Protein AF-A0A378N9R8-F1 (afdb_monomer_lite)

Foldseek 3Di:
DDWDPDDPDPQKTKDKFKDKDWDFDDDDALVVQDDPPPQWPCGDPQKFQDDDALVNLRPNDRIPDDRFGWGAGKMKIKMKMWMAGNVPRDTFKMKIKMKMWGPAWTARHPDPLRTQPDIWMKIKMWMWGNPDPFKIKIKIWIDTVSVPGTAKIKIKIWGHPDPQWIKMKIWIKGALVSCVSGGSDPPPSGIWTKIKMWIWHDPDPPWIWIWIWMATPTVRDIDIDIDTD

Structure (mmCIF, N/CA/C/O backbone):
data_AF-A0A378N9R8-F1
#
_entry.id   AF-A0A378N9R8-F1
#
loop_
_atom_site.group_PDB
_atom_site.id
_atom_site.type_symbol
_atom_site.label_atom_id
_atom_site.label_alt_id
_atom_site.label_comp_id
_atom_site.label_asym_id
_atom_site.label_entity_id
_atom_site.label_seq_id
_atom_site.pdbx_PDB_ins_code
_atom_site.Cartn_x
_atom_site.Cartn_y
_atom_site.Cartn_z
_atom_site.occupancy
_atom_site.B_iso_or_equiv
_atom_site.auth_seq_id
_atom_site.auth_comp_id
_atom_site.auth_asym_id
_atom_site.auth_atom_id
_atom_site.pdbx_PDB_model_num
ATOM 1 N N . MET A 1 1 ? 13.880 11.506 10.755 1.00 49.84 1 MET A N 1
ATOM 2 C CA . MET A 1 1 ? 12.450 11.793 10.985 1.00 49.84 1 MET A CA 1
ATOM 3 C C . MET A 1 1 ? 12.319 13.298 11.077 1.00 49.84 1 MET A C 1
ATOM 5 O O . MET A 1 1 ? 13.137 13.889 11.770 1.00 49.84 1 MET A O 1
ATOM 9 N N . LEU A 1 2 ? 11.405 13.908 10.319 1.00 62.81 2 LEU A N 1
ATOM 10 C CA . LEU A 1 2 ? 11.073 15.320 10.505 1.00 62.81 2 LEU A CA 1
ATOM 11 C C . LEU A 1 2 ? 9.784 15.389 11.323 1.00 62.81 2 LEU A C 1
ATOM 13 O O . LEU A 1 2 ? 8.754 14.848 10.918 1.00 62.81 2 LEU A O 1
ATOM 17 N N . GLU A 1 3 ? 9.868 16.021 12.483 1.00 62.09 3 GLU A N 1
ATOM 18 C CA . GLU A 1 3 ? 8.716 16.412 13.289 1.00 62.09 3 GLU A CA 1
ATOM 19 C C . GLU A 1 3 ? 8.321 17.837 12.880 1.00 62.09 3 GLU A C 1
ATOM 21 O O . GLU A 1 3 ? 9.190 18.654 12.569 1.00 62.09 3 GLU A O 1
ATOM 26 N N . SER A 1 4 ? 7.022 18.122 12.767 1.00 63.00 4 SER A N 1
ATOM 27 C CA . SER A 1 4 ? 6.558 19.468 12.417 1.00 63.00 4 SER A CA 1
ATOM 28 C C . SER A 1 4 ? 6.267 20.265 13.684 1.00 63.00 4 SER A C 1
ATOM 30 O O . SER A 1 4 ? 5.396 19.879 14.455 1.00 63.00 4 SER A O 1
ATOM 32 N N . ASP A 1 5 ? 6.917 21.420 13.852 1.00 57.09 5 ASP A N 1
ATOM 33 C CA . ASP A 1 5 ? 6.670 22.346 14.974 1.00 57.09 5 ASP A CA 1
ATOM 34 C C . ASP A 1 5 ? 5.262 22.983 14.954 1.00 57.09 5 ASP A C 1
ATOM 36 O O . ASP A 1 5 ? 4.859 23.656 15.903 1.00 57.09 5 ASP A O 1
ATOM 40 N N . LYS A 1 6 ? 4.485 22.802 13.874 1.00 59.59 6 LYS A N 1
ATOM 41 C CA . LYS A 1 6 ? 3.101 23.285 13.769 1.00 59.59 6 LYS A CA 1
ATOM 42 C C . LYS A 1 6 ? 2.118 22.128 13.904 1.00 59.59 6 LYS A C 1
ATOM 44 O O . LYS A 1 6 ? 1.951 21.335 12.981 1.00 59.59 6 LYS A O 1
ATOM 49 N N . GLN A 1 7 ? 1.395 22.093 15.021 1.00 58.84 7 GLN A N 1
ATOM 50 C CA . GLN A 1 7 ? 0.279 21.169 15.212 1.00 58.84 7 GLN A CA 1
ATOM 51 C C . GLN A 1 7 ? -0.869 21.524 14.255 1.00 58.84 7 GLN A C 1
ATOM 53 O O . GLN A 1 7 ? -1.561 22.523 14.444 1.00 58.84 7 GLN A O 1
ATOM 58 N N . LEU A 1 8 ? -1.082 20.708 13.216 1.00 63.84 8 LEU A N 1
ATOM 59 C CA . LEU A 1 8 ? -2.248 20.835 12.328 1.00 63.84 8 LEU A CA 1
ATOM 60 C C . LEU A 1 8 ? -3.563 20.498 13.054 1.00 63.84 8 LEU A C 1
ATOM 62 O O . LEU A 1 8 ? -4.616 21.014 12.686 1.00 63.84 8 LEU A O 1
ATOM 66 N N . PHE A 1 9 ? -3.496 19.661 14.095 1.00 71.62 9 PHE A N 1
ATOM 67 C CA . PHE A 1 9 ? -4.623 19.270 14.938 1.00 71.62 9 PHE A CA 1
ATOM 68 C C . PHE A 1 9 ? -4.177 19.228 16.401 1.00 71.62 9 PHE A C 1
ATOM 70 O O . PHE A 1 9 ? -3.186 18.581 16.725 1.00 71.62 9 PHE A O 1
ATOM 77 N N . SER A 1 10 ? -4.913 19.903 17.285 1.00 78.75 10 SER A N 1
ATOM 78 C CA . SER A 1 10 ? -4.629 19.886 18.724 1.00 78.75 10 SER A CA 1
ATOM 79 C C . SER A 1 10 ? -4.822 18.477 19.301 1.00 78.75 10 SER A C 1
ATOM 81 O O . SER A 1 10 ? -5.797 17.799 18.963 1.00 78.75 10 SER A O 1
ATOM 83 N N . GLY A 1 11 ? -3.897 18.035 20.158 1.00 85.62 11 GLY A N 1
ATOM 84 C CA . GLY A 1 11 ? -3.926 16.706 20.781 1.00 85.62 11 GLY A CA 1
ATOM 85 C C . GLY A 1 11 ? -3.324 15.585 19.925 1.00 85.62 11 GLY A C 1
ATOM 86 O O . GLY A 1 11 ? -3.428 14.411 20.305 1.00 85.62 11 GLY A O 1
ATOM 87 N N . TYR A 1 12 ? -2.703 15.924 18.789 1.00 89.44 12 TYR A N 1
ATOM 88 C CA . TYR A 1 12 ? -2.030 14.972 17.909 1.00 89.44 12 TYR A CA 1
ATOM 89 C C . TYR A 1 12 ? -0.617 15.423 17.535 1.00 89.44 12 TYR A C 1
ATOM 91 O O . TYR A 1 12 ? -0.406 16.532 17.047 1.00 89.44 12 TYR A O 1
ATOM 99 N N . THR A 1 13 ? 0.334 14.499 17.644 1.00 91.81 13 THR A N 1
ATOM 100 C CA . THR A 1 13 ? 1.694 14.660 17.124 1.00 91.81 13 THR A CA 1
ATOM 101 C C . THR A 1 13 ? 1.754 14.127 15.699 1.00 91.81 13 THR A C 1
ATOM 103 O O . THR A 1 13 ? 1.396 12.973 15.451 1.00 91.81 13 THR A O 1
ATOM 106 N N . GLN A 1 14 ? 2.218 14.950 14.758 1.00 92.56 14 GLN A N 1
ATOM 107 C CA . GLN A 1 14 ? 2.425 14.550 13.369 1.00 92.56 14 GLN A CA 1
ATOM 108 C C . GLN A 1 14 ? 3.907 14.301 13.096 1.00 92.56 14 GLN A C 1
ATOM 110 O O . GLN A 1 14 ? 4.750 15.156 13.365 1.00 92.56 14 GLN A O 1
ATOM 115 N N . THR A 1 15 ? 4.214 13.175 12.457 1.00 92.81 15 THR A N 1
ATOM 116 C CA . THR A 1 15 ? 5.545 12.912 11.904 1.00 92.81 15 THR A CA 1
ATOM 117 C C . THR A 1 15 ? 5.486 12.804 10.385 1.00 92.81 15 THR A C 1
ATOM 119 O O . THR A 1 15 ? 4.484 12.368 9.799 1.00 92.81 15 THR A O 1
ATOM 122 N N . LEU A 1 16 ? 6.570 13.226 9.730 1.00 93.69 16 LEU A N 1
ATOM 123 C CA . LEU A 1 16 ? 6.795 13.019 8.305 1.00 93.69 16 LEU A CA 1
ATOM 124 C C . LEU A 1 16 ? 8.096 12.235 8.099 1.00 93.69 16 LEU A C 1
ATOM 126 O O . LEU A 1 16 ? 9.187 12.627 8.527 1.00 93.69 16 LEU A O 1
ATOM 130 N N . GLU A 1 17 ? 7.965 11.108 7.411 1.00 92.25 17 GLU A N 1
ATOM 131 C CA . GLU A 1 17 ? 9.024 10.145 7.123 1.00 92.25 17 GLU A CA 1
ATOM 132 C C . GLU A 1 17 ? 9.262 10.098 5.606 1.00 92.25 17 GLU A C 1
ATOM 134 O O . GLU A 1 17 ? 8.742 9.207 4.928 1.00 92.25 17 GLU A O 1
ATOM 139 N N . PRO A 1 18 ? 10.005 11.064 5.031 1.00 93.94 18 PRO A N 1
ATOM 140 C CA . PRO A 1 18 ? 10.396 10.990 3.629 1.00 93.94 18 PRO A CA 1
ATOM 141 C C . PRO A 1 18 ? 11.414 9.862 3.420 1.00 93.94 18 PRO A C 1
ATOM 143 O O . PRO A 1 18 ? 12.295 9.636 4.255 1.00 93.94 18 PRO A O 1
ATOM 146 N N . ARG A 1 19 ? 11.325 9.170 2.282 1.00 90.62 19 ARG A N 1
ATOM 147 C CA . ARG A 1 19 ? 12.237 8.088 1.900 1.00 90.62 19 ARG A CA 1
ATOM 148 C C . ARG A 1 19 ? 12.544 8.145 0.409 1.00 90.62 19 ARG A C 1
ATOM 150 O O . ARG A 1 19 ? 11.647 8.191 -0.427 1.00 90.62 19 ARG A O 1
ATOM 157 N N . VAL A 1 20 ? 13.827 8.071 0.075 1.00 92.62 20 VAL A N 1
ATOM 158 C CA . VAL A 1 20 ? 14.309 7.960 -1.305 1.00 92.62 20 VAL A CA 1
ATOM 159 C C . VAL A 1 20 ? 15.275 6.785 -1.386 1.00 92.62 20 VAL A C 1
ATOM 161 O O . VAL A 1 20 ? 16.075 6.567 -0.478 1.00 92.62 20 VAL A O 1
ATOM 164 N N . GLN A 1 21 ? 15.185 6.012 -2.460 1.00 89.44 21 GLN A N 1
ATOM 165 C CA . GLN A 1 21 ? 16.049 4.874 -2.737 1.00 89.44 21 GLN A CA 1
ATOM 166 C C . GLN A 1 21 ? 16.437 4.890 -4.212 1.00 89.44 21 GLN A C 1
ATOM 168 O O . GLN A 1 21 ? 15.587 5.032 -5.087 1.00 89.44 21 GLN A O 1
ATOM 173 N N . TYR A 1 22 ? 17.722 4.706 -4.485 1.00 90.25 22 TYR A N 1
ATOM 174 C CA . TYR A 1 22 ? 18.232 4.473 -5.828 1.00 90.25 22 TYR A CA 1
ATOM 175 C C . TYR A 1 22 ? 18.736 3.038 -5.925 1.00 90.25 22 TYR A C 1
ATOM 177 O O . TYR A 1 22 ? 19.439 2.564 -5.031 1.00 90.25 22 TYR A O 1
ATOM 185 N N . ILE A 1 23 ? 18.370 2.349 -7.003 1.00 85.94 23 ILE A N 1
ATOM 186 C CA . ILE A 1 23 ? 18.822 0.988 -7.276 1.00 85.94 23 ILE A CA 1
ATOM 187 C C . ILE A 1 23 ? 19.451 0.958 -8.659 1.00 85.94 23 ILE A C 1
ATOM 189 O O . ILE A 1 23 ? 18.792 1.234 -9.664 1.00 85.94 23 ILE A O 1
ATOM 193 N N . TYR A 1 24 ? 20.710 0.528 -8.686 1.00 86.38 24 TYR A N 1
ATOM 194 C CA . TYR A 1 24 ? 21.434 0.207 -9.901 1.00 86.38 24 TYR A CA 1
ATOM 195 C C . TYR A 1 24 ? 21.874 -1.256 -9.892 1.00 86.38 24 TYR A C 1
ATOM 197 O O . TYR A 1 24 ? 22.542 -1.719 -8.968 1.00 86.38 24 TYR A O 1
ATOM 205 N N . ARG A 1 25 ? 21.511 -1.980 -10.945 1.00 82.06 25 ARG A N 1
ATOM 206 C CA . ARG A 1 25 ? 21.958 -3.331 -11.253 1.00 82.06 25 ARG A CA 1
ATOM 207 C C . ARG A 1 25 ? 22.258 -3.407 -12.745 1.00 82.06 25 ARG A C 1
ATOM 209 O O . ARG A 1 25 ? 21.331 -3.223 -13.543 1.00 82.06 25 ARG A O 1
ATOM 216 N N . PRO A 1 26 ? 23.516 -3.686 -13.124 1.00 81.69 26 PRO A N 1
ATOM 217 C CA . PRO A 1 26 ? 23.877 -3.807 -14.525 1.00 81.69 26 PRO A CA 1
ATOM 218 C C . PRO A 1 26 ? 23.110 -4.961 -15.175 1.00 81.69 26 PRO A C 1
ATOM 220 O O . PRO A 1 26 ? 22.755 -5.944 -14.523 1.00 81.69 26 PRO A O 1
ATOM 223 N N . TYR A 1 27 ? 22.861 -4.832 -16.474 1.00 75.69 27 TYR A N 1
ATOM 224 C CA . TYR A 1 27 ? 22.283 -5.908 -17.267 1.00 75.69 27 TYR A CA 1
ATOM 225 C C . TYR A 1 27 ? 23.256 -7.085 -17.379 1.00 75.69 27 TYR A C 1
ATOM 227 O O . TYR A 1 27 ? 24.452 -6.897 -17.606 1.00 75.69 27 TYR A O 1
ATOM 235 N N . LYS A 1 28 ? 22.717 -8.295 -17.235 1.00 72.81 28 LYS A N 1
ATOM 236 C CA . LYS A 1 28 ? 23.359 -9.552 -17.609 1.00 72.81 28 LYS A CA 1
ATOM 237 C C . LYS A 1 28 ? 22.318 -10.417 -18.299 1.00 72.81 28 LYS A C 1
ATOM 239 O O . LYS A 1 28 ? 21.229 -10.589 -17.748 1.00 72.81 28 LYS A O 1
ATOM 244 N N . ASP A 1 29 ? 22.680 -10.942 -19.461 1.00 68.75 29 ASP A N 1
ATOM 245 C CA . ASP A 1 29 ? 21.847 -11.876 -20.206 1.00 68.75 29 ASP A CA 1
ATOM 246 C C . ASP A 1 29 ? 21.675 -13.173 -19.399 1.00 68.75 29 ASP A C 1
ATOM 248 O O . ASP A 1 29 ? 22.653 -13.801 -18.987 1.00 68.75 29 ASP A O 1
ATOM 252 N N . GLN A 1 30 ? 20.420 -13.515 -19.105 1.00 63.34 30 GLN A N 1
ATOM 253 C CA . GLN A 1 30 ? 20.016 -14.715 -18.364 1.00 63.34 30 GLN A CA 1
ATOM 254 C C . GLN A 1 30 ? 19.168 -15.654 -19.237 1.00 63.34 30 GLN A C 1
ATOM 256 O O . GLN A 1 30 ? 18.450 -16.504 -18.707 1.00 63.34 30 GLN A O 1
ATOM 261 N N . SER A 1 31 ? 19.241 -15.518 -20.567 1.00 63.88 31 SER A N 1
ATOM 262 C CA . SER A 1 31 ? 18.537 -16.382 -21.526 1.00 63.88 31 SER A CA 1
ATOM 263 C C . SER A 1 31 ? 18.857 -17.874 -21.348 1.00 63.88 31 SER A C 1
ATOM 265 O O . SER A 1 31 ? 17.975 -18.712 -21.541 1.00 63.88 31 SER A O 1
ATOM 267 N N . ASP A 1 32 ? 20.065 -18.199 -20.876 1.00 61.19 32 ASP A N 1
ATOM 268 C CA . ASP A 1 32 ? 20.524 -19.569 -20.606 1.00 61.19 32 ASP A CA 1
ATOM 269 C C . ASP A 1 32 ? 20.178 -20.101 -19.195 1.00 61.19 32 ASP A C 1
ATOM 271 O O . ASP A 1 32 ? 20.495 -21.247 -18.869 1.00 61.19 32 ASP A O 1
ATOM 275 N N . ILE A 1 33 ? 19.507 -19.307 -18.346 1.00 50.50 33 ILE A N 1
ATOM 276 C CA . ILE A 1 33 ? 19.093 -19.701 -16.988 1.00 50.50 33 ILE A CA 1
ATOM 277 C C . ILE A 1 33 ? 17.565 -19.930 -16.952 1.00 50.50 33 ILE A C 1
ATOM 279 O O . ILE A 1 33 ? 16.750 -19.002 -17.019 1.00 50.50 33 ILE A O 1
ATOM 283 N N . GLY A 1 34 ? 17.157 -21.200 -16.837 1.00 46.94 34 GLY A N 1
ATOM 284 C CA . GLY A 1 34 ? 15.751 -21.639 -16.781 1.00 46.94 34 GLY A CA 1
ATOM 285 C C . GLY A 1 34 ? 15.268 -22.387 -18.035 1.00 46.94 34 GLY A C 1
ATOM 286 O O . GLY A 1 34 ? 15.955 -22.450 -19.050 1.00 46.94 34 GLY A O 1
ATOM 287 N N . SER A 1 35 ? 14.097 -23.034 -17.956 1.00 42.75 35 SER A N 1
ATOM 288 C CA . SER A 1 35 ? 13.642 -23.983 -18.988 1.00 42.75 35 SER A CA 1
ATOM 289 C C . SER A 1 35 ? 13.326 -23.303 -20.332 1.00 42.75 35 SER A C 1
ATOM 291 O O . SER A 1 35 ? 12.599 -22.313 -20.378 1.00 42.75 35 SER A O 1
ATOM 293 N N . LYS A 1 36 ? 13.785 -23.908 -21.438 1.00 45.25 36 LYS A N 1
ATOM 294 C CA . LYS A 1 36 ? 13.528 -23.516 -22.842 1.00 45.25 36 LYS A CA 1
ATOM 295 C C . LYS A 1 36 ? 12.054 -23.640 -23.285 1.00 45.25 36 LYS A C 1
ATOM 297 O O . LYS A 1 36 ? 11.745 -23.475 -24.465 1.00 45.25 36 LYS A O 1
ATOM 302 N N . ALA A 1 37 ? 11.131 -23.945 -22.371 1.00 44.28 37 ALA A N 1
ATOM 303 C CA . ALA A 1 37 ? 9.700 -23.970 -22.646 1.00 44.28 37 ALA A CA 1
ATOM 304 C C . ALA A 1 37 ? 9.136 -22.541 -22.581 1.00 44.28 37 ALA A C 1
ATOM 306 O O . ALA A 1 37 ? 8.673 -22.059 -21.549 1.00 44.28 37 ALA A O 1
ATOM 307 N N . HIS A 1 38 ? 9.214 -21.856 -23.721 1.00 48.91 38 HIS A N 1
ATOM 308 C CA . HIS A 1 38 ? 8.554 -20.583 -23.973 1.00 48.91 38 HIS A CA 1
ATOM 309 C C . HIS A 1 38 ? 7.063 -20.619 -23.599 1.00 48.91 38 HIS A C 1
ATOM 311 O O . HIS A 1 38 ? 6.382 -21.603 -23.891 1.00 48.91 38 HIS A O 1
ATOM 317 N N . ARG A 1 39 ? 6.564 -19.470 -23.104 1.00 43.22 39 ARG A N 1
ATOM 318 C CA . ARG A 1 39 ? 5.149 -19.049 -22.920 1.00 43.22 39 ARG A CA 1
ATOM 319 C C . ARG A 1 39 ? 4.637 -18.939 -21.485 1.00 43.22 39 ARG A C 1
ATOM 321 O O . ARG A 1 39 ? 3.445 -19.132 -21.251 1.00 43.22 39 ARG A O 1
ATOM 328 N N . SER A 1 40 ? 5.482 -18.582 -20.522 1.00 41.84 40 SER A N 1
ATOM 329 C CA . SER A 1 40 ? 4.988 -18.392 -19.164 1.00 41.84 40 SER A CA 1
ATOM 330 C C . SER A 1 40 ? 5.686 -17.277 -18.396 1.00 41.84 40 SER A C 1
ATOM 332 O O . SER A 1 40 ? 6.908 -17.221 -18.329 1.00 41.84 40 SER A O 1
ATOM 334 N N . VAL A 1 41 ? 4.872 -16.428 -17.766 1.00 43.44 41 VAL A N 1
ATOM 335 C CA . VAL A 1 41 ? 5.279 -15.416 -16.783 1.00 43.44 41 VAL A CA 1
ATOM 336 C C . VAL A 1 41 ? 5.494 -16.041 -15.385 1.00 43.44 41 VAL A C 1
ATOM 338 O O . VAL A 1 41 ? 5.701 -15.329 -14.409 1.00 43.44 41 VAL A O 1
ATOM 341 N N . SER A 1 42 ? 5.510 -17.379 -15.276 1.00 42.00 42 SER A N 1
ATOM 342 C CA . SER A 1 42 ? 6.116 -18.113 -14.153 1.00 42.00 42 SER A CA 1
ATOM 343 C C . SER A 1 42 ? 7.600 -18.312 -14.451 1.00 42.00 42 SER A C 1
ATOM 345 O O . SER A 1 42 ? 8.022 -19.333 -14.989 1.00 42.00 42 SER A O 1
ATOM 347 N N . LEU A 1 43 ? 8.398 -17.288 -14.173 1.00 44.81 43 LEU A N 1
ATOM 348 C CA . LEU A 1 43 ? 9.810 -17.233 -14.554 1.00 44.81 43 LEU A CA 1
ATOM 349 C C . LEU A 1 43 ? 10.724 -17.873 -13.488 1.00 44.81 43 LEU A C 1
ATOM 351 O O . LEU A 1 43 ? 11.602 -17.201 -12.957 1.00 44.81 43 LEU A O 1
ATOM 355 N N . GLY A 1 44 ? 10.505 -19.155 -13.166 1.00 40.53 44 GLY A N 1
ATOM 356 C CA . GLY A 1 44 ? 11.291 -19.951 -12.203 1.00 40.53 44 GLY A CA 1
ATOM 357 C C . GLY A 1 44 ? 10.463 -21.064 -11.544 1.00 40.53 44 GLY A C 1
ATOM 358 O O . GLY A 1 44 ? 9.238 -21.057 -11.665 1.00 40.53 44 GLY A O 1
ATOM 359 N N . TYR A 1 45 ? 11.107 -22.007 -10.836 1.00 38.75 45 TYR A N 1
ATOM 360 C CA . TYR A 1 45 ? 10.394 -23.061 -10.085 1.00 38.75 45 TYR A CA 1
ATOM 361 C C . TYR A 1 45 ? 9.499 -22.473 -8.964 1.00 38.75 45 TYR A C 1
ATOM 363 O O . TYR A 1 45 ? 8.498 -23.095 -8.618 1.00 38.75 45 TYR A O 1
ATOM 371 N N . ASP A 1 46 ? 9.823 -21.271 -8.450 1.00 34.69 46 ASP A N 1
ATOM 372 C CA . ASP A 1 46 ? 9.089 -20.566 -7.373 1.00 34.69 46 ASP A CA 1
ATOM 373 C C . ASP A 1 46 ? 9.107 -19.013 -7.504 1.00 34.69 46 ASP A C 1
ATOM 375 O O . ASP A 1 46 ? 9.131 -18.258 -6.526 1.00 34.69 46 ASP A O 1
ATOM 379 N N . SER A 1 47 ? 9.151 -18.487 -8.735 1.00 32.88 47 SER A N 1
ATOM 380 C CA . SER A 1 47 ? 9.191 -17.033 -8.980 1.00 32.88 47 SER A CA 1
ATOM 381 C C . SER A 1 47 ? 7.824 -16.482 -9.386 1.00 32.88 47 SER A C 1
ATOM 383 O O . SER A 1 47 ? 7.345 -16.713 -10.497 1.00 32.88 47 SER A O 1
ATOM 385 N N . ALA A 1 48 ? 7.223 -15.699 -8.490 1.00 40.06 48 ALA A N 1
ATOM 386 C CA . ALA A 1 48 ? 6.016 -14.916 -8.710 1.00 40.06 48 ALA A CA 1
ATOM 387 C C . ALA A 1 48 ? 6.319 -13.415 -8.558 1.00 40.06 48 ALA A C 1
ATOM 389 O O . ALA A 1 48 ? 7.205 -13.000 -7.805 1.00 40.06 48 ALA A O 1
ATOM 390 N N . LEU A 1 49 ? 5.579 -12.583 -9.288 1.00 41.88 49 LEU A N 1
ATOM 391 C CA . LEU A 1 49 ? 5.578 -11.136 -9.082 1.00 41.88 49 LEU A CA 1
ATOM 392 C C . LEU A 1 49 ? 4.981 -10.833 -7.702 1.00 41.88 49 LEU A C 1
ATOM 394 O O . LEU A 1 49 ? 3.870 -11.263 -7.389 1.00 41.88 49 LEU A O 1
ATOM 398 N N . LEU A 1 50 ? 5.733 -10.115 -6.866 1.00 46.56 50 LEU A N 1
ATOM 399 C CA . LEU A 1 50 ? 5.273 -9.736 -5.532 1.00 46.56 50 LEU A CA 1
ATOM 400 C C . LEU A 1 50 ? 4.099 -8.755 -5.644 1.00 46.56 50 LEU A C 1
ATOM 402 O O . LEU A 1 50 ? 4.079 -7.871 -6.505 1.00 46.56 50 LEU A O 1
ATOM 406 N N . GLN A 1 51 ? 3.107 -8.910 -4.763 1.00 46.69 51 GLN A N 1
ATOM 407 C CA . GLN A 1 51 ? 2.034 -7.930 -4.634 1.00 46.69 51 GLN A CA 1
ATOM 408 C C . GLN A 1 51 ? 2.648 -6.619 -4.116 1.00 46.69 51 GLN A C 1
ATOM 410 O O . GLN A 1 51 ? 3.290 -6.580 -3.062 1.00 46.69 51 GLN A O 1
ATOM 415 N N . ASN A 1 52 ? 2.515 -5.557 -4.908 1.00 50.75 52 ASN A N 1
ATOM 416 C CA . ASN A 1 52 ? 3.164 -4.285 -4.633 1.00 50.75 52 ASN A CA 1
ATOM 417 C C . ASN A 1 52 ? 2.273 -3.407 -3.752 1.00 50.75 52 ASN A C 1
ATOM 419 O O . ASN A 1 52 ? 1.562 -2.542 -4.259 1.00 50.75 52 ASN A O 1
ATOM 423 N N . ASP A 1 53 ? 2.328 -3.620 -2.441 1.00 59.72 53 ASP A N 1
ATOM 424 C CA . ASP A 1 53 ? 1.851 -2.628 -1.474 1.00 59.72 53 ASP A CA 1
ATOM 425 C C . ASP A 1 53 ? 2.881 -1.478 -1.371 1.00 59.72 53 ASP A C 1
ATOM 427 O O . ASP A 1 53 ? 3.975 -1.565 -1.940 1.00 59.72 53 ASP A O 1
ATOM 431 N N . TYR A 1 54 ? 2.569 -0.371 -0.685 1.00 63.03 54 TYR A N 1
ATOM 432 C CA . TYR A 1 54 ? 3.464 0.803 -0.647 1.00 63.03 54 TYR A CA 1
ATOM 433 C C . TYR A 1 54 ? 4.889 0.444 -0.195 1.00 63.03 54 TYR A C 1
ATOM 435 O O . TYR A 1 54 ? 5.874 0.881 -0.793 1.00 63.03 54 TYR A O 1
ATOM 443 N N . PHE A 1 55 ? 5.009 -0.409 0.823 1.00 60.72 55 PHE A N 1
ATOM 444 C CA . PHE A 1 55 ? 6.303 -0.858 1.336 1.00 60.72 55 PHE A CA 1
ATOM 445 C C . PHE A 1 55 ? 7.092 -1.689 0.317 1.00 60.72 55 PHE A C 1
ATOM 447 O O . PHE A 1 55 ? 8.324 -1.626 0.302 1.00 60.72 55 PHE A O 1
ATOM 454 N N . SER A 1 56 ? 6.402 -2.389 -0.585 1.00 64.25 56 SER A N 1
ATOM 455 C CA . SER A 1 56 ? 7.022 -3.146 -1.671 1.00 64.25 56 SER A CA 1
ATOM 456 C C . SER A 1 56 ? 7.677 -2.246 -2.727 1.00 64.25 56 SER A C 1
ATOM 458 O O . SER A 1 56 ? 8.576 -2.713 -3.421 1.00 64.25 56 SER A O 1
ATOM 460 N N . LEU A 1 57 ? 7.313 -0.954 -2.835 1.00 60.66 57 LEU A N 1
ATOM 461 C CA . LEU A 1 57 ? 7.994 -0.018 -3.752 1.00 60.66 57 LEU A CA 1
ATOM 462 C C . LEU A 1 57 ? 9.479 0.178 -3.417 1.00 60.66 57 LEU A C 1
ATOM 464 O O . LEU A 1 57 ? 10.280 0.484 -4.302 1.00 60.66 57 LEU A O 1
ATOM 468 N N . PHE A 1 58 ? 9.841 0.032 -2.142 1.00 63.75 58 PHE A N 1
ATOM 469 C CA . PHE A 1 58 ? 11.221 0.159 -1.666 1.00 63.75 58 PHE A CA 1
ATOM 470 C C . PHE A 1 58 ? 11.942 -1.186 -1.565 1.00 63.75 58 PHE A C 1
ATOM 472 O O . PHE A 1 58 ? 13.048 -1.264 -1.014 1.00 63.75 58 PHE A O 1
ATOM 479 N N . ASN A 1 59 ? 11.297 -2.257 -2.029 1.00 64.75 59 ASN A N 1
ATOM 480 C CA . ASN A 1 59 ? 11.904 -3.568 -2.041 1.00 64.75 59 ASN A CA 1
ATOM 481 C C . ASN A 1 59 ? 12.946 -3.625 -3.160 1.00 64.75 59 ASN A C 1
ATOM 483 O O . ASN A 1 59 ? 12.733 -3.126 -4.267 1.00 64.75 59 ASN A O 1
ATOM 487 N N . ASP A 1 60 ? 14.090 -4.240 -2.884 1.00 51.97 60 ASP A N 1
ATOM 488 C CA . ASP A 1 60 ? 15.176 -4.338 -3.856 1.00 51.97 60 ASP A CA 1
ATOM 489 C C . ASP A 1 60 ? 14.852 -5.326 -4.991 1.00 51.97 60 ASP A C 1
ATOM 491 O O . ASP A 1 60 ? 15.480 -5.278 -6.055 1.00 51.97 60 ASP A O 1
ATOM 495 N N . ARG A 1 61 ? 13.846 -6.191 -4.806 1.00 51.91 61 ARG A N 1
ATOM 496 C CA . ARG A 1 61 ? 13.469 -7.263 -5.735 1.00 51.91 61 ARG A CA 1
ATOM 497 C C . ARG A 1 61 ? 12.045 -7.113 -6.260 1.00 51.91 61 ARG A C 1
ATOM 499 O O . ARG A 1 61 ? 11.099 -6.891 -5.516 1.00 51.91 61 ARG A O 1
ATOM 506 N N . ARG A 1 62 ? 11.909 -7.310 -7.574 1.00 50.47 62 ARG A N 1
ATOM 507 C CA . ARG A 1 62 ? 10.637 -7.282 -8.314 1.00 50.47 62 ARG A CA 1
ATOM 508 C C . ARG A 1 62 ? 9.959 -8.660 -8.418 1.00 50.47 62 ARG A C 1
ATOM 510 O O . ARG A 1 62 ? 8.780 -8.734 -8.746 1.00 50.47 62 ARG A O 1
ATOM 517 N N . TYR A 1 63 ? 10.704 -9.731 -8.144 1.00 42.28 63 TYR A N 1
ATOM 518 C CA . TYR A 1 63 ? 10.282 -11.132 -8.228 1.00 42.28 63 TYR A CA 1
ATOM 519 C C . TYR A 1 63 ? 10.656 -11.858 -6.928 1.00 42.28 63 TYR A C 1
ATOM 521 O O . TYR A 1 63 ? 11.664 -11.507 -6.305 1.00 42.28 63 TYR A O 1
ATOM 529 N N . SER A 1 64 ? 9.878 -12.866 -6.525 1.00 35.50 64 SER A N 1
ATOM 530 C CA . SER A 1 64 ? 10.330 -13.850 -5.532 1.00 35.50 64 SER A CA 1
ATOM 531 C C . SER A 1 64 ? 11.379 -14.799 -6.136 1.00 35.50 64 SER A C 1
ATOM 533 O O . SER A 1 64 ? 11.414 -15.014 -7.350 1.00 35.50 64 SER A O 1
ATOM 535 N N . GLY A 1 65 ? 12.238 -15.375 -5.290 1.00 37.50 65 GLY A N 1
ATOM 536 C CA . GLY A 1 65 ? 13.268 -16.341 -5.694 1.00 37.50 65 GLY A CA 1
ATOM 537 C C . GLY A 1 65 ? 14.634 -15.732 -6.051 1.00 37.50 65 GLY A C 1
ATOM 538 O O . GLY A 1 65 ? 14.871 -14.531 -5.896 1.00 37.50 65 GLY A O 1
ATOM 539 N N . LEU A 1 66 ? 15.560 -16.599 -6.471 1.00 44.34 66 LEU A N 1
ATOM 540 C CA . LEU A 1 66 ? 16.935 -16.259 -6.878 1.00 44.34 66 LEU A CA 1
ATOM 541 C C . LEU A 1 66 ? 17.200 -16.518 -8.371 1.00 44.34 66 LEU A C 1
ATOM 543 O O . LEU A 1 66 ? 18.252 -16.125 -8.867 1.00 44.34 66 LEU A O 1
ATOM 547 N N . ASP A 1 67 ? 16.256 -17.140 -9.083 1.00 44.38 67 ASP A N 1
ATOM 548 C CA . ASP A 1 67 ? 16.496 -17.682 -10.426 1.00 44.38 67 ASP A CA 1
ATOM 549 C C . ASP A 1 67 ? 16.543 -16.604 -11.517 1.00 44.38 67 ASP A C 1
ATOM 551 O O . ASP A 1 67 ? 17.226 -16.794 -12.521 1.00 44.38 67 ASP A O 1
ATOM 555 N N . ARG A 1 68 ? 15.855 -15.464 -11.331 1.00 50.78 68 ARG A N 1
ATOM 556 C CA . ARG A 1 68 ? 15.857 -14.343 -12.288 1.00 50.78 68 ARG A CA 1
ATOM 557 C C . ARG A 1 68 ? 16.002 -12.988 -11.598 1.00 50.78 68 ARG A C 1
ATOM 559 O O . ARG A 1 68 ? 15.087 -12.511 -10.927 1.00 50.78 68 ARG A O 1
ATOM 566 N N . ILE A 1 69 ? 17.144 -12.329 -11.812 1.00 57.78 69 ILE A N 1
ATOM 567 C CA . ILE A 1 69 ? 17.441 -10.990 -11.274 1.00 57.78 69 ILE A CA 1
ATOM 568 C C . ILE A 1 69 ? 17.374 -9.976 -12.417 1.00 57.78 69 ILE A C 1
ATOM 570 O O . ILE A 1 69 ? 18.267 -9.928 -13.259 1.00 57.78 69 ILE A O 1
ATOM 574 N N . SER A 1 70 ? 16.334 -9.141 -12.460 1.00 62.38 70 SER A N 1
ATOM 575 C CA . SER A 1 70 ? 16.216 -8.124 -13.510 1.00 62.38 70 SER A CA 1
ATOM 576 C C . SER A 1 70 ? 17.242 -6.997 -13.343 1.00 62.38 70 SER A C 1
ATOM 578 O O . SER A 1 70 ? 17.545 -6.562 -12.218 1.00 62.38 70 SER A O 1
ATOM 580 N N . SER A 1 71 ? 17.740 -6.483 -14.475 1.00 70.56 71 SER A N 1
ATOM 581 C CA . SER A 1 71 ? 18.498 -5.231 -14.482 1.00 70.56 71 SER A CA 1
ATOM 582 C C . SER A 1 71 ? 17.640 -4.122 -13.877 1.00 70.56 71 SER A C 1
ATOM 584 O O . SER A 1 71 ? 16.411 -4.112 -14.012 1.00 70.56 71 SER A O 1
ATOM 586 N N . ALA A 1 72 ? 18.267 -3.200 -13.160 1.00 78.81 72 ALA A N 1
ATOM 587 C CA . ALA A 1 72 ? 17.551 -2.130 -12.489 1.00 78.81 72 ALA A CA 1
ATOM 588 C C . ALA A 1 72 ? 18.340 -0.842 -12.620 1.00 78.81 72 ALA A C 1
ATOM 590 O O . ALA A 1 72 ? 19.528 -0.796 -12.344 1.00 78.81 72 ALA A O 1
ATOM 591 N N . ASN A 1 73 ? 17.668 0.209 -13.044 1.00 84.56 73 ASN A N 1
ATOM 592 C CA . ASN A 1 73 ? 18.173 1.562 -12.941 1.00 84.56 73 ASN A CA 1
ATOM 593 C C . ASN A 1 73 ? 16.951 2.414 -12.642 1.00 84.56 73 ASN A C 1
ATOM 595 O O . ASN A 1 73 ? 16.210 2.801 -13.549 1.00 84.56 73 ASN A O 1
ATOM 599 N N . LEU A 1 74 ? 16.643 2.540 -11.357 1.00 85.50 74 LEU A N 1
ATOM 600 C CA . LEU A 1 74 ? 15.398 3.135 -10.897 1.00 85.50 74 LEU A CA 1
ATOM 601 C C . LEU A 1 74 ? 15.613 3.956 -9.634 1.00 85.50 74 LEU A C 1
ATOM 603 O O . LEU A 1 74 ? 16.502 3.678 -8.829 1.00 85.50 74 LEU A O 1
ATOM 607 N N . VAL A 1 75 ? 14.769 4.967 -9.480 1.00 88.69 75 VAL A N 1
ATOM 608 C CA . VAL A 1 75 ? 14.680 5.807 -8.289 1.00 88.69 75 VAL A CA 1
ATOM 609 C C . VAL A 1 75 ? 13.277 5.648 -7.730 1.00 88.69 75 VAL A C 1
ATOM 611 O O . VAL A 1 75 ? 12.303 5.943 -8.417 1.00 88.69 75 VAL A O 1
ATOM 614 N N . THR A 1 76 ? 13.166 5.200 -6.488 1.00 88.94 76 THR A N 1
ATOM 615 C CA . THR A 1 76 ? 11.914 5.226 -5.734 1.00 88.94 76 THR A CA 1
ATOM 616 C C . THR A 1 76 ? 11.954 6.398 -4.768 1.00 88.94 76 THR A C 1
ATOM 618 O O . THR A 1 76 ? 12.879 6.517 -3.967 1.00 88.94 76 THR A O 1
ATOM 621 N N . ALA A 1 77 ? 10.940 7.252 -4.820 1.00 91.94 77 ALA A N 1
ATOM 622 C CA . ALA A 1 77 ? 10.729 8.329 -3.869 1.00 91.94 77 ALA A CA 1
ATOM 623 C C . ALA A 1 77 ? 9.335 8.191 -3.262 1.00 91.94 77 ALA A C 1
ATOM 625 O O . ALA A 1 77 ? 8.365 7.898 -3.956 1.00 91.94 77 ALA A O 1
ATOM 626 N N . GLY A 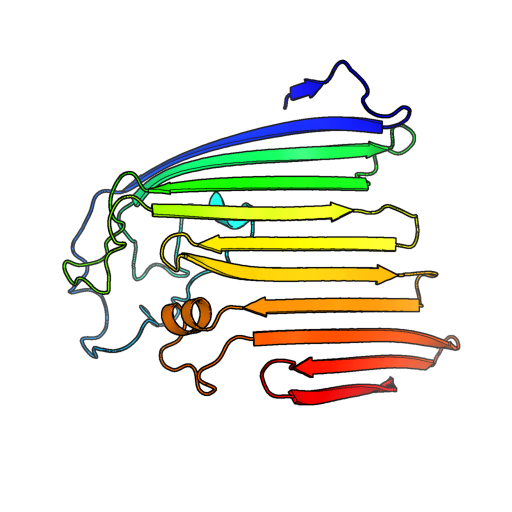1 78 ? 9.224 8.406 -1.962 1.00 93.00 78 GLY A N 1
ATOM 627 C CA . GLY A 1 78 ? 7.946 8.394 -1.277 1.00 93.00 78 GLY A CA 1
ATOM 628 C C . GLY A 1 78 ? 8.058 8.977 0.114 1.00 93.00 78 GLY A C 1
ATOM 629 O O . GLY A 1 78 ? 9.122 9.419 0.553 1.00 93.00 78 GLY A O 1
ATOM 630 N N . GLY A 1 79 ? 6.943 8.981 0.817 1.00 92.75 79 GLY A N 1
ATOM 631 C CA . GLY A 1 79 ? 6.912 9.413 2.196 1.00 92.75 79 GLY A CA 1
ATOM 632 C C . GLY A 1 79 ? 5.692 8.881 2.910 1.00 92.75 79 GLY A C 1
ATOM 633 O O . GLY A 1 79 ? 4.659 8.602 2.297 1.00 92.75 79 GLY A O 1
ATOM 634 N N . THR A 1 80 ? 5.836 8.761 4.221 1.00 92.62 80 THR A N 1
ATOM 635 C CA . THR A 1 80 ? 4.741 8.421 5.120 1.00 92.62 80 THR A CA 1
ATOM 636 C C . THR A 1 80 ? 4.525 9.575 6.080 1.00 92.62 80 THR A C 1
ATOM 638 O O . THR A 1 80 ? 5.475 10.053 6.696 1.00 92.62 80 THR A O 1
ATOM 641 N N . THR A 1 81 ? 3.284 10.022 6.228 1.00 93.88 81 THR A N 1
ATOM 642 C CA . THR A 1 81 ? 2.889 10.857 7.360 1.00 93.88 81 THR A CA 1
ATOM 643 C C . THR A 1 81 ? 2.134 10.007 8.367 1.00 93.88 81 THR A C 1
ATOM 645 O O . THR A 1 81 ? 1.332 9.155 7.979 1.00 93.88 81 THR A O 1
ATOM 648 N N . ARG A 1 82 ? 2.412 10.219 9.651 1.00 94.44 82 ARG A N 1
ATOM 649 C CA . ARG A 1 82 ? 1.764 9.514 10.758 1.00 94.44 82 ARG A CA 1
ATOM 650 C C . ARG A 1 82 ? 1.240 10.523 11.763 1.00 94.44 82 ARG A C 1
ATOM 652 O O . ARG A 1 82 ? 1.845 11.576 11.952 1.00 94.44 82 ARG A O 1
ATOM 659 N N . PHE A 1 83 ? 0.132 10.181 12.404 1.00 93.81 83 PHE A N 1
ATOM 660 C CA . PHE A 1 83 ? -0.462 10.964 13.477 1.00 93.81 83 PHE A CA 1
ATOM 661 C C . PHE A 1 83 ? -0.631 10.085 14.707 1.00 93.81 83 PHE A C 1
ATOM 663 O O . PHE A 1 83 ? -1.226 9.003 14.641 1.00 93.81 83 PHE A O 1
ATOM 670 N N . PHE A 1 84 ? -0.140 10.590 15.831 1.00 92.88 84 PHE A N 1
ATOM 671 C CA . PHE A 1 84 ? -0.170 9.934 17.128 1.00 92.88 84 PHE A CA 1
ATOM 672 C C . PHE A 1 84 ? -1.014 10.756 18.095 1.00 92.88 84 PHE A C 1
ATOM 674 O O . PHE A 1 84 ? -0.904 11.977 18.121 1.00 92.88 84 PHE A O 1
ATOM 681 N N . LYS A 1 85 ? -1.852 10.107 18.905 1.00 91.88 85 LYS A N 1
ATOM 682 C CA . LYS A 1 85 ? -2.556 10.779 20.010 1.00 91.88 85 LYS A CA 1
ATOM 683 C C . LYS A 1 85 ? -1.552 11.162 21.092 1.00 91.88 85 LYS A C 1
ATOM 685 O O . LYS A 1 85 ? -0.967 10.266 21.699 1.00 91.88 85 LYS A O 1
ATOM 690 N N . GLU A 1 86 ? -1.446 12.441 21.431 1.00 90.62 86 GLU A N 1
ATOM 691 C CA . GLU A 1 86 ? -0.506 12.923 22.459 1.00 90.62 86 GLU A CA 1
ATOM 692 C C . GLU A 1 8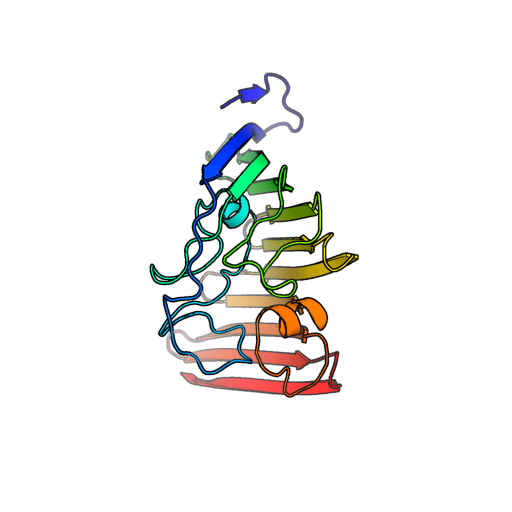6 ? -0.721 12.247 23.818 1.00 90.62 86 GLU A C 1
ATOM 694 O O . GLU A 1 86 ? 0.227 11.830 24.473 1.00 90.62 86 GLU A O 1
ATOM 699 N N . ALA A 1 87 ? -1.983 12.056 24.212 1.00 90.56 87 ALA A N 1
ATOM 700 C CA . ALA A 1 87 ? -2.331 11.488 25.513 1.00 90.56 87 ALA A CA 1
ATOM 701 C C . ALA A 1 87 ? -1.903 10.019 25.703 1.00 90.56 87 ALA A C 1
ATOM 703 O O . ALA A 1 87 ? -1.850 9.545 26.834 1.00 90.56 87 ALA A O 1
ATOM 704 N N . THR A 1 88 ? -1.664 9.274 24.618 1.00 91.00 88 THR A N 1
ATOM 705 C CA . THR A 1 88 ? -1.431 7.813 24.680 1.00 91.00 88 THR A CA 1
ATOM 706 C C . THR A 1 88 ? -0.219 7.337 23.885 1.00 91.00 88 THR A C 1
ATOM 708 O O . THR A 1 88 ? 0.203 6.200 24.062 1.00 91.00 88 THR A O 1
ATOM 711 N N . GLY A 1 89 ? 0.315 8.158 22.977 1.00 90.12 89 GLY A N 1
ATOM 712 C CA . GLY A 1 89 ? 1.315 7.747 21.990 1.00 90.12 89 GLY A CA 1
ATOM 713 C C . GLY A 1 89 ? 0.781 6.794 20.911 1.00 90.12 89 GLY A C 1
ATOM 714 O O . GLY A 1 89 ? 1.559 6.291 20.107 1.00 90.12 89 GLY A O 1
ATOM 715 N N . GLU A 1 90 ? -0.527 6.513 20.870 1.00 91.25 90 GLU A N 1
ATOM 716 C CA . GLU A 1 90 ? -1.111 5.592 19.892 1.00 91.25 90 GLU A CA 1
ATOM 717 C C . GLU A 1 90 ? -1.133 6.216 18.488 1.00 91.25 90 GLU A C 1
ATOM 719 O O . GLU A 1 90 ? -1.715 7.286 18.296 1.00 91.25 90 GLU A O 1
ATOM 724 N N . GLU A 1 91 ? -0.588 5.512 17.489 1.00 90.44 91 GLU A N 1
ATOM 725 C CA . GLU A 1 91 ? -0.780 5.859 16.077 1.00 90.44 91 GLU A CA 1
ATOM 726 C C . GLU A 1 91 ? -2.242 5.634 15.668 1.00 90.44 91 GLU A C 1
ATOM 728 O O . GLU A 1 91 ? -2.767 4.512 15.733 1.00 90.44 91 GLU A O 1
ATOM 733 N N . VAL A 1 92 ? -2.896 6.709 15.232 1.00 93.94 92 VAL A N 1
ATOM 734 C CA . VAL A 1 92 ? -4.299 6.690 14.800 1.00 93.94 92 VAL A CA 1
ATOM 735 C C . VAL A 1 92 ? -4.463 6.797 13.302 1.00 93.94 92 VAL A C 1
ATOM 737 O O . VAL A 1 92 ? -5.483 6.361 12.781 1.00 93.94 92 VAL A O 1
ATOM 740 N N . PHE A 1 93 ? -3.500 7.386 12.607 1.00 94.88 93 PHE A N 1
ATOM 741 C CA . PHE A 1 93 ? -3.578 7.574 11.173 1.00 94.88 93 PHE A CA 1
ATOM 742 C C . PHE A 1 93 ? -2.190 7.494 10.567 1.00 94.88 93 PHE A C 1
ATOM 744 O O . PHE A 1 93 ? -1.252 8.107 11.077 1.00 94.88 93 PHE A O 1
ATOM 751 N N . ASN A 1 94 ? -2.089 6.793 9.447 1.00 93.19 94 ASN A N 1
ATOM 752 C CA . ASN A 1 94 ? -0.973 6.939 8.540 1.00 93.19 94 ASN A CA 1
ATOM 753 C C . ASN A 1 94 ? -1.461 7.055 7.104 1.00 93.19 94 ASN A C 1
ATOM 755 O O . ASN A 1 94 ? -2.496 6.507 6.706 1.00 93.19 94 ASN A O 1
ATOM 759 N N . PHE A 1 95 ? -0.680 7.787 6.329 1.00 94.75 95 PHE A N 1
ATOM 760 C CA . PHE A 1 95 ? -0.824 7.854 4.893 1.00 94.75 95 PHE A CA 1
ATOM 761 C C . PHE A 1 95 ? 0.555 7.796 4.263 1.00 94.75 95 PHE A C 1
ATOM 763 O O . PHE A 1 95 ? 1.449 8.573 4.604 1.00 94.75 95 PHE A O 1
ATOM 770 N N . SER A 1 96 ? 0.701 6.873 3.330 1.00 92.44 96 SER A N 1
ATOM 771 C CA . SER A 1 96 ? 1.919 6.593 2.604 1.00 92.44 96 SER A CA 1
ATOM 772 C C . SER A 1 96 ? 1.670 6.756 1.116 1.00 92.44 96 SER A C 1
ATOM 774 O O . SER A 1 96 ? 0.710 6.206 0.580 1.00 92.44 96 SER A O 1
ATOM 776 N N . LEU A 1 97 ? 2.551 7.484 0.436 1.00 93.56 97 LEU A N 1
ATOM 777 C CA . LEU A 1 97 ? 2.512 7.648 -1.013 1.00 93.56 97 LEU A CA 1
ATOM 778 C C . LEU A 1 97 ? 3.920 7.528 -1.571 1.00 93.56 97 LEU A C 1
ATOM 780 O O . LEU A 1 97 ? 4.855 8.158 -1.072 1.00 93.56 97 LEU A O 1
ATOM 784 N N . GLY A 1 98 ? 4.070 6.714 -2.607 1.00 91.69 98 GLY A N 1
ATOM 785 C CA . GLY A 1 98 ? 5.352 6.471 -3.244 1.00 91.69 98 GLY A CA 1
ATOM 786 C C . GLY A 1 98 ? 5.230 6.335 -4.748 1.00 91.69 98 GLY A C 1
ATOM 787 O O . GLY A 1 98 ? 4.196 5.936 -5.288 1.00 91.69 98 GLY A O 1
ATOM 788 N N . GLN A 1 99 ? 6.331 6.660 -5.409 1.00 89.81 99 GLN A N 1
ATOM 789 C CA . GLN A 1 99 ? 6.511 6.564 -6.839 1.00 89.81 99 GLN A CA 1
ATOM 790 C C . GLN A 1 99 ? 7.873 5.943 -7.138 1.00 89.81 99 GLN A C 1
ATOM 792 O O . GLN A 1 99 ? 8.898 6.378 -6.615 1.00 89.81 99 GLN A O 1
ATOM 797 N N . THR A 1 100 ? 7.899 4.976 -8.045 1.00 86.69 100 THR A N 1
ATOM 798 C CA . THR A 1 100 ? 9.134 4.485 -8.660 1.00 86.69 100 THR A CA 1
ATOM 799 C C . THR A 1 100 ? 9.247 5.032 -10.071 1.00 86.69 100 THR A C 1
ATOM 801 O O . THR A 1 100 ? 8.321 4.874 -10.864 1.00 86.69 100 THR A O 1
ATOM 804 N N . TYR A 1 101 ? 10.385 5.639 -10.391 1.00 86.81 101 TYR A N 1
ATOM 805 C CA . TYR A 1 101 ? 10.767 6.100 -11.718 1.00 86.81 101 TYR A CA 1
ATOM 806 C C . TYR A 1 101 ? 11.864 5.198 -12.286 1.00 86.81 101 TYR A C 1
ATOM 808 O O . TYR A 1 101 ? 12.938 5.064 -11.698 1.00 86.81 101 TYR A O 1
ATOM 816 N N . TYR A 1 102 ? 11.604 4.587 -13.439 1.00 83.00 102 TYR A N 1
ATOM 817 C CA . TYR A 1 102 ? 12.572 3.735 -14.128 1.00 83.00 102 TYR A CA 1
ATOM 818 C C . TYR A 1 102 ? 13.395 4.585 -15.106 1.00 83.00 102 TYR A C 1
ATOM 820 O O . TYR A 1 102 ? 12.892 5.035 -16.138 1.00 83.00 102 TYR A O 1
ATOM 828 N N . ILE A 1 103 ? 14.672 4.802 -14.779 1.00 84.69 103 ILE A N 1
ATOM 829 C CA . ILE A 1 103 ? 15.625 5.553 -15.609 1.00 84.69 103 ILE A CA 1
ATOM 830 C C . ILE A 1 103 ? 15.949 4.767 -16.878 1.00 84.69 103 ILE A C 1
ATOM 832 O O . ILE A 1 103 ? 16.000 5.348 -17.955 1.00 84.69 103 ILE A O 1
ATOM 836 N N . SER A 1 104 ? 16.120 3.449 -16.781 1.00 79.25 104 SER A N 1
ATOM 837 C CA . SER A 1 104 ? 16.242 2.581 -17.954 1.00 79.25 104 SER A CA 1
ATOM 838 C C . SER A 1 104 ? 15.250 1.424 -17.887 1.00 79.25 104 SER A C 1
ATOM 840 O O . SER A 1 104 ? 14.849 1.026 -16.788 1.00 79.25 104 SER A O 1
ATOM 842 N N . PRO A 1 105 ? 14.892 0.831 -19.039 1.00 72.19 105 PRO A N 1
ATOM 843 C CA . PRO A 1 105 ? 14.159 -0.422 -19.072 1.00 72.19 105 PRO A CA 1
ATOM 844 C C . PRO A 1 105 ? 14.778 -1.480 -18.154 1.00 72.19 105 PRO A C 1
ATOM 846 O O . PRO A 1 105 ? 15.981 -1.737 -18.226 1.00 72.19 105 PRO A O 1
ATOM 849 N N . SER A 1 106 ? 13.953 -2.101 -17.313 1.00 67.25 106 SER A N 1
ATOM 850 C CA . SER A 1 106 ? 14.320 -3.316 -16.592 1.00 67.25 106 SER A CA 1
ATOM 851 C C . SER A 1 106 ? 14.174 -4.489 -17.556 1.00 67.25 106 SER A C 1
ATOM 853 O O . SER A 1 106 ? 13.097 -4.679 -18.132 1.00 67.25 106 SER A O 1
ATOM 855 N N . LYS A 1 107 ? 15.268 -5.227 -17.761 1.00 69.12 107 LYS A N 1
ATOM 856 C CA . LYS A 1 107 ? 15.366 -6.348 -18.702 1.00 69.12 107 LYS A CA 1
ATOM 857 C C . LYS A 1 107 ? 15.982 -7.564 -18.021 1.00 69.12 107 LYS A C 1
ATOM 859 O O . LYS A 1 107 ? 16.804 -7.425 -17.112 1.00 69.12 107 LYS A O 1
ATOM 864 N N . ILE A 1 108 ? 15.571 -8.740 -18.474 1.00 62.56 108 ILE A N 1
ATOM 865 C CA . ILE A 1 108 ? 16.116 -10.042 -18.058 1.00 62.56 108 ILE A CA 1
ATOM 866 C C . ILE A 1 108 ? 16.817 -10.726 -19.244 1.00 62.56 108 ILE A C 1
ATOM 868 O O . ILE A 1 108 ? 17.822 -11.402 -19.056 1.00 62.56 108 ILE A O 1
ATOM 872 N N . ASP A 1 109 ? 16.313 -10.491 -20.454 1.00 62.09 109 ASP A N 1
ATOM 873 C CA . ASP A 1 109 ? 16.899 -10.888 -21.732 1.00 62.09 109 ASP A CA 1
ATOM 874 C C . ASP A 1 109 ? 16.545 -9.833 -22.806 1.00 62.09 109 ASP A C 1
ATOM 876 O O . ASP A 1 109 ? 15.899 -8.817 -22.507 1.00 62.09 109 ASP A O 1
ATOM 880 N N . ASP A 1 110 ? 16.976 -10.061 -24.047 1.00 62.22 110 ASP A N 1
ATOM 881 C CA . ASP A 1 110 ? 16.748 -9.152 -25.178 1.00 62.22 110 ASP A CA 1
ATOM 882 C C . ASP A 1 110 ? 15.367 -9.307 -25.849 1.00 62.22 110 ASP A C 1
ATOM 884 O O . ASP A 1 110 ? 15.065 -8.619 -26.829 1.00 62.22 110 ASP A O 1
ATOM 888 N N . THR A 1 111 ? 14.482 -10.153 -25.310 1.00 58.84 111 THR A N 1
ATOM 889 C CA . THR A 1 111 ? 13.119 -10.325 -25.830 1.00 58.84 111 THR A CA 1
ATOM 890 C C . THR A 1 111 ? 12.254 -9.125 -25.444 1.00 58.84 111 THR A C 1
ATOM 892 O O . THR A 1 111 ? 12.199 -8.718 -24.281 1.00 58.84 111 THR A O 1
ATOM 895 N N . SER A 1 112 ? 11.507 -8.566 -26.403 1.00 58.34 112 SER A N 1
ATOM 896 C CA . SER A 1 112 ? 10.650 -7.390 -26.174 1.00 58.34 112 SER A CA 1
ATOM 897 C C . SER A 1 112 ? 9.611 -7.589 -25.070 1.00 58.34 112 SER A C 1
ATOM 899 O O . SER A 1 112 ? 9.254 -6.630 -24.388 1.00 58.34 112 SER A O 1
ATOM 901 N N . ASP A 1 113 ? 9.151 -8.826 -24.884 1.00 56.38 113 ASP A N 1
ATOM 902 C CA . ASP A 1 113 ? 8.131 -9.193 -23.897 1.00 56.38 113 ASP A C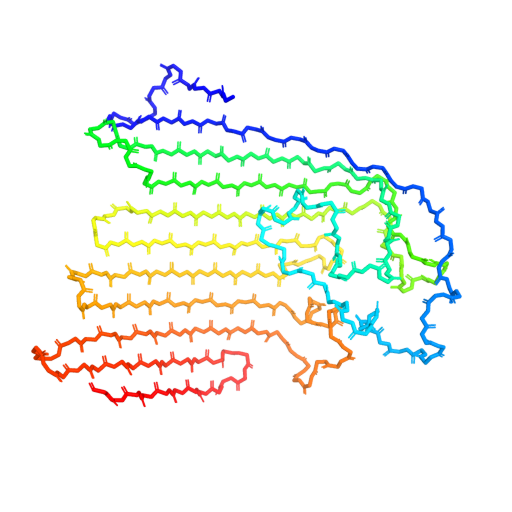A 1
ATOM 903 C C . ASP A 1 113 ? 8.685 -9.215 -22.462 1.00 56.38 113 ASP A C 1
ATOM 905 O O . ASP A 1 113 ? 7.938 -9.026 -21.502 1.00 56.38 113 ASP A O 1
ATOM 909 N N . ASN A 1 114 ? 10.007 -9.356 -22.317 1.00 54.09 114 ASN A N 1
ATOM 910 C CA . ASN A 1 114 ? 10.721 -9.404 -21.038 1.00 54.09 114 ASN A CA 1
ATOM 911 C C . ASN A 1 114 ? 11.419 -8.072 -20.697 1.00 54.09 114 ASN A C 1
ATOM 913 O O . ASN A 1 114 ? 12.198 -7.992 -19.742 1.00 54.09 114 ASN A O 1
ATOM 917 N N . SER A 1 115 ? 11.127 -7.013 -21.461 1.00 53.72 115 SER A N 1
ATOM 918 C CA . SER A 1 115 ? 11.612 -5.651 -21.243 1.00 53.72 115 SER A CA 1
ATOM 919 C C . SER A 1 115 ? 10.461 -4.727 -20.860 1.00 53.72 115 SER A C 1
ATOM 921 O O . SER A 1 115 ? 9.435 -4.663 -21.536 1.00 53.72 115 SER A O 1
ATOM 923 N N . THR A 1 116 ? 10.643 -3.891 -19.835 1.00 59.03 116 THR A N 1
ATOM 924 C CA . THR A 1 116 ? 9.732 -2.748 -19.648 1.00 59.03 116 THR A CA 1
ATOM 925 C C . THR A 1 116 ? 9.914 -1.742 -20.792 1.00 59.03 116 THR A C 1
ATOM 927 O O . THR A 1 116 ? 11.038 -1.489 -21.220 1.00 59.03 116 THR A O 1
ATOM 930 N N . LYS A 1 117 ? 8.834 -1.146 -21.306 1.00 57.34 117 LYS A N 1
ATOM 931 C CA . LYS A 1 117 ? 8.919 -0.158 -22.395 1.00 57.34 117 LYS A CA 1
ATOM 932 C C . LYS A 1 117 ? 9.292 1.228 -21.859 1.00 57.34 117 LYS A C 1
ATOM 934 O O . LYS A 1 117 ? 8.476 1.836 -21.185 1.00 57.34 117 LYS A O 1
ATOM 939 N N . GLY A 1 118 ? 10.474 1.739 -22.212 1.00 58.78 118 GLY A N 1
ATOM 940 C CA . GLY A 1 118 ? 10.876 3.134 -21.967 1.00 58.78 118 GLY A CA 1
ATOM 941 C C . GLY A 1 118 ? 10.969 3.548 -20.490 1.00 58.78 118 GLY A C 1
ATOM 942 O O . GLY A 1 118 ? 11.107 2.705 -19.601 1.00 58.78 118 GLY A O 1
ATOM 943 N N . HIS A 1 119 ? 10.902 4.861 -20.246 1.00 60.91 119 HIS A N 1
ATOM 944 C CA . HIS A 1 119 ? 10.752 5.431 -18.906 1.00 60.91 119 HIS A CA 1
ATOM 945 C C . HIS A 1 119 ? 9.331 5.171 -18.416 1.00 60.91 119 HIS A C 1
ATOM 947 O O . HIS A 1 119 ? 8.361 5.613 -19.029 1.00 60.91 119 HIS A O 1
ATOM 953 N N . THR A 1 120 ? 9.200 4.429 -17.322 1.00 68.88 120 THR A N 1
ATOM 954 C CA . THR A 1 120 ? 7.896 4.081 -16.747 1.00 68.88 120 THR A CA 1
ATOM 955 C C . THR A 1 120 ? 7.841 4.545 -15.309 1.00 68.88 120 THR A C 1
ATOM 957 O O . THR A 1 120 ? 8.876 4.745 -14.669 1.00 68.88 120 THR A O 1
ATOM 960 N N . THR A 1 121 ? 6.628 4.750 -14.804 1.00 74.50 121 THR A N 1
ATOM 961 C CA . THR A 1 121 ? 6.404 5.048 -13.391 1.00 74.50 121 THR A CA 1
ATOM 962 C C . THR A 1 121 ? 5.377 4.113 -12.773 1.00 74.50 121 THR A C 1
ATOM 964 O O . THR A 1 121 ? 4.426 3.665 -13.418 1.00 74.50 121 THR A O 1
ATOM 967 N N . SER A 1 122 ? 5.566 3.786 -11.507 1.00 82.19 122 SER A N 1
ATOM 968 C CA . SER A 1 122 ? 4.575 3.047 -10.730 1.00 82.19 122 SER A CA 1
ATOM 969 C C . SER A 1 122 ? 4.290 3.830 -9.469 1.00 82.19 122 SER A C 1
ATOM 971 O O . SER A 1 122 ? 5.226 4.283 -8.816 1.00 82.19 122 SER A O 1
ATOM 973 N N . TRP A 1 123 ? 3.013 3.992 -9.153 1.00 88.50 123 TRP A N 1
ATOM 974 C CA . TRP A 1 123 ? 2.562 4.681 -7.954 1.00 88.50 123 TRP A CA 1
ATOM 975 C C . TRP A 1 123 ? 1.899 3.679 -7.025 1.00 88.50 123 TRP A C 1
ATOM 977 O O . TRP A 1 123 ? 1.135 2.823 -7.482 1.00 88.50 123 TRP A O 1
ATOM 987 N N . ALA A 1 124 ? 2.158 3.813 -5.732 1.00 89.81 124 ALA A N 1
ATOM 988 C CA . ALA A 1 124 ? 1.417 3.102 -4.705 1.00 89.81 124 ALA A CA 1
ATOM 989 C C . ALA A 1 124 ? 1.075 4.057 -3.567 1.00 89.81 124 ALA A C 1
ATOM 991 O O . ALA A 1 124 ? 1.892 4.892 -3.171 1.00 89.81 124 ALA A O 1
ATOM 992 N N . ALA A 1 125 ? -0.136 3.911 -3.054 1.00 92.06 125 ALA A N 1
ATOM 993 C CA . ALA A 1 125 ? -0.624 4.623 -1.894 1.00 92.06 125 ALA A CA 1
ATOM 994 C C . ALA A 1 125 ? -1.206 3.625 -0.899 1.00 92.06 125 ALA A C 1
ATOM 996 O O . ALA A 1 125 ? -1.848 2.647 -1.289 1.00 92.06 125 ALA A O 1
ATOM 997 N N . GLU A 1 126 ? -1.002 3.890 0.380 1.00 90.75 126 GLU A N 1
ATOM 998 C CA . GLU A 1 126 ? -1.565 3.104 1.468 1.00 90.75 126 GLU A CA 1
ATOM 999 C C . GLU A 1 126 ? -1.983 4.031 2.597 1.00 90.75 126 GLU A C 1
ATOM 1001 O O . GLU A 1 126 ? -1.357 5.064 2.837 1.00 90.75 126 GLU A O 1
ATOM 1006 N N . SER A 1 127 ? -3.058 3.684 3.287 1.00 93.56 127 SER A N 1
ATOM 1007 C CA . SER A 1 127 ? -3.505 4.448 4.432 1.00 93.56 127 SER A CA 1
ATOM 1008 C C . SER A 1 127 ? -4.243 3.582 5.429 1.00 93.56 127 SER A C 1
ATOM 1010 O O . SER A 1 127 ? -5.033 2.711 5.063 1.00 93.56 127 SER A O 1
ATOM 1012 N N . ASN A 1 128 ? -3.982 3.849 6.702 1.00 92.62 128 ASN A N 1
ATOM 1013 C CA . ASN A 1 128 ? -4.634 3.207 7.828 1.00 92.62 128 ASN A CA 1
ATOM 1014 C C . ASN A 1 128 ? -5.205 4.292 8.734 1.00 92.62 128 ASN A C 1
ATOM 1016 O O . ASN A 1 128 ? -4.515 5.265 9.034 1.00 92.62 128 ASN A O 1
ATOM 1020 N N . TRP A 1 129 ? -6.445 4.126 9.190 1.00 94.06 129 TRP A N 1
ATOM 1021 C CA . TRP A 1 129 ? -7.122 5.120 10.013 1.00 94.06 129 TRP A CA 1
ATOM 1022 C C . TRP A 1 129 ? -8.008 4.497 11.091 1.00 94.06 129 TRP A C 1
ATOM 1024 O O . TRP A 1 129 ? -9.078 3.951 10.823 1.00 94.06 129 TRP A O 1
ATOM 1034 N N . LYS A 1 130 ? -7.601 4.677 12.345 1.00 92.56 130 LYS A N 1
ATOM 1035 C CA . LYS A 1 130 ? -8.391 4.419 13.549 1.00 92.56 130 LYS A CA 1
ATOM 1036 C C . LYS A 1 130 ? -9.123 5.689 13.983 1.00 92.56 130 LYS A C 1
ATOM 1038 O O . LYS A 1 130 ? -8.769 6.330 14.973 1.00 92.56 130 LYS A O 1
ATOM 1043 N N . PHE A 1 131 ? -10.150 6.075 13.237 1.00 89.38 131 PHE A N 1
ATOM 1044 C CA . PHE A 1 131 ? -10.899 7.308 13.512 1.00 89.38 131 PHE A CA 1
ATOM 1045 C C . PHE A 1 131 ? -11.802 7.228 14.751 1.00 89.38 131 PHE A C 1
ATOM 1047 O O . PHE A 1 131 ? -12.270 8.250 15.245 1.00 89.38 131 PHE A O 1
ATOM 1054 N N . HIS A 1 132 ? -12.045 6.025 15.277 1.00 90.94 132 HIS A N 1
ATOM 1055 C CA . HIS A 1 132 ? -12.776 5.811 16.522 1.00 90.94 132 HIS A CA 1
ATOM 1056 C C . HIS A 1 132 ? -12.252 4.560 17.238 1.00 90.94 132 HIS A C 1
ATOM 1058 O O . HIS A 1 132 ? -11.737 3.649 16.598 1.00 90.94 132 HIS A O 1
ATOM 1064 N N . LYS A 1 133 ? -12.463 4.444 18.556 1.00 89.31 133 LYS A N 1
ATOM 1065 C CA . LYS A 1 133 ? -12.018 3.287 19.372 1.00 89.31 133 LYS A CA 1
ATOM 1066 C C . LYS A 1 133 ? -12.486 1.912 18.867 1.00 89.31 133 LYS A C 1
ATOM 1068 O O . LYS A 1 133 ? -11.897 0.897 19.209 1.00 89.31 133 LYS A O 1
ATOM 1073 N N . ASN A 1 134 ? -13.552 1.881 18.073 1.00 94.25 134 ASN A N 1
ATOM 1074 C CA . ASN A 1 134 ? -14.151 0.661 17.538 1.00 94.25 134 ASN A CA 1
ATOM 1075 C C . ASN A 1 134 ? -14.076 0.589 16.009 1.00 94.25 134 ASN A C 1
ATOM 1077 O O . ASN A 1 134 ? -14.516 -0.411 15.458 1.00 94.25 134 ASN A O 1
ATOM 1081 N N . TRP A 1 135 ? -13.588 1.627 15.325 1.00 93.81 135 TRP A N 1
ATOM 1082 C CA . TRP A 1 135 ? -13.569 1.671 13.865 1.00 93.81 135 TRP A CA 1
ATOM 1083 C C . TRP A 1 135 ? -12.144 1.766 13.346 1.00 93.81 135 TRP A C 1
ATOM 1085 O O . TRP A 1 135 ? -11.362 2.601 13.799 1.00 93.81 135 TRP A O 1
ATOM 1095 N N . ASN A 1 136 ? -11.840 0.927 12.366 1.00 90.44 136 ASN A N 1
ATOM 1096 C CA . ASN A 1 136 ? -10.578 0.943 11.653 1.00 90.44 136 ASN A CA 1
ATOM 1097 C C . ASN A 1 136 ? -10.856 0.895 10.153 1.00 90.44 136 ASN A C 1
ATOM 1099 O O . ASN A 1 136 ? -11.663 0.089 9.691 1.00 90.44 136 ASN A O 1
ATOM 1103 N N . TRP A 1 137 ? -10.192 1.754 9.401 1.00 94.50 137 TRP A N 1
ATOM 1104 C CA . TRP A 1 137 ? -10.207 1.742 7.953 1.00 94.50 137 TRP A CA 1
ATOM 1105 C C . TRP A 1 137 ? -8.796 1.493 7.429 1.00 94.50 137 TRP A C 1
ATOM 1107 O O . TRP A 1 137 ? -7.824 2.037 7.947 1.00 94.50 137 TRP A O 1
ATOM 1117 N N . HIS A 1 138 ? -8.696 0.682 6.385 1.00 91.25 138 HIS A N 1
ATOM 1118 C CA . HIS A 1 138 ? -7.467 0.434 5.649 1.00 91.25 138 HIS A CA 1
ATOM 1119 C C . HIS A 1 138 ? -7.751 0.569 4.157 1.00 91.25 138 HIS A C 1
ATOM 1121 O O . HIS A 1 138 ? -8.745 0.037 3.658 1.00 91.25 138 HIS A O 1
ATOM 1127 N N . GLY A 1 139 ? -6.866 1.239 3.432 1.00 90.12 139 GLY A N 1
ATOM 1128 C CA . GLY A 1 139 ? -6.936 1.353 1.985 1.00 90.12 139 GLY A CA 1
ATOM 1129 C C . GLY A 1 139 ? -5.563 1.214 1.354 1.00 90.12 139 GLY A C 1
ATOM 1130 O O . GLY A 1 139 ? -4.605 1.822 1.822 1.00 90.12 139 GLY A O 1
ATOM 1131 N N . SER A 1 140 ? -5.481 0.465 0.258 1.00 89.00 140 SER A N 1
ATOM 1132 C CA . SER A 1 140 ? -4.297 0.400 -0.594 1.00 89.00 140 SER A CA 1
ATOM 1133 C C . SER A 1 140 ? -4.675 0.587 -2.058 1.00 89.00 140 SER A C 1
ATOM 1135 O O . SER A 1 140 ? -5.742 0.168 -2.516 1.00 89.00 140 SER A O 1
ATOM 1137 N N . TYR A 1 141 ? -3.813 1.263 -2.806 1.00 91.88 141 TYR A N 1
ATOM 1138 C CA . TYR A 1 141 ? -4.053 1.602 -4.200 1.00 91.88 141 TYR A CA 1
ATOM 1139 C C . TYR A 1 141 ? -2.748 1.568 -4.984 1.00 91.88 141 TYR A C 1
ATOM 1141 O O . TYR A 1 141 ? -1.741 2.119 -4.547 1.00 91.88 141 TYR A O 1
ATOM 1149 N N . GLN A 1 142 ? -2.777 0.958 -6.167 1.00 89.19 142 GLN A N 1
ATOM 1150 C CA . GLN A 1 142 ? -1.630 0.872 -7.060 1.00 89.19 142 GLN A CA 1
ATOM 1151 C C . GLN A 1 142 ? -2.022 1.303 -8.473 1.00 89.19 142 GLN A C 1
ATOM 1153 O O . GLN A 1 142 ? -2.935 0.736 -9.083 1.00 89.19 142 GLN A O 1
ATOM 1158 N N . TYR A 1 143 ? -1.267 2.249 -9.028 1.00 88.81 143 TYR A N 1
ATOM 1159 C CA . TYR A 1 143 ? -1.383 2.677 -10.418 1.00 88.81 143 TYR A CA 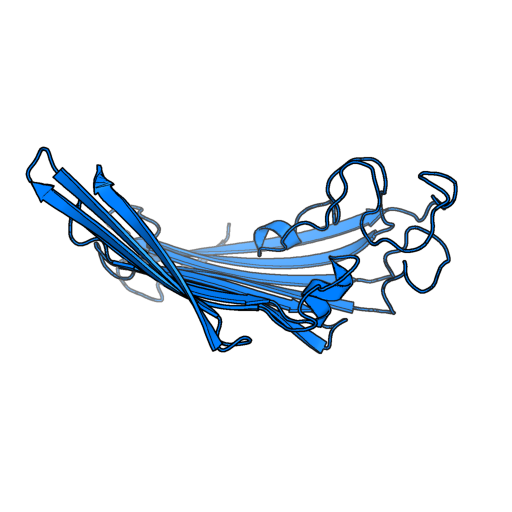1
ATOM 1160 C C . TYR A 1 143 ? -0.124 2.306 -11.192 1.00 88.81 143 TYR A C 1
ATOM 1162 O O . TYR A 1 143 ? 0.999 2.613 -10.780 1.00 88.81 143 TYR A O 1
ATOM 1170 N N . ASP A 1 144 ? -0.311 1.651 -12.334 1.00 82.31 144 ASP A N 1
ATOM 1171 C CA . ASP A 1 144 ? 0.788 1.228 -13.192 1.00 82.31 144 ASP A CA 1
ATOM 1172 C C . ASP A 1 144 ? 0.707 1.965 -14.526 1.00 82.31 144 ASP A C 1
ATOM 1174 O O . ASP A 1 144 ? -0.179 1.705 -15.343 1.00 82.31 144 ASP A O 1
ATOM 1178 N N . THR A 1 145 ? 1.644 2.885 -14.770 1.00 81.25 145 THR A N 1
ATOM 1179 C CA . THR A 1 145 ? 1.643 3.665 -16.020 1.00 81.25 145 THR A CA 1
ATOM 1180 C C . THR A 1 145 ? 1.947 2.812 -17.247 1.00 81.25 145 THR A C 1
ATOM 1182 O O . THR A 1 145 ? 1.564 3.190 -18.349 1.00 81.25 145 THR A O 1
ATOM 1185 N N . ARG A 1 146 ? 2.542 1.621 -17.076 1.00 75.12 146 ARG A N 1
ATOM 1186 C CA . ARG A 1 146 ? 2.759 0.659 -18.173 1.00 75.12 146 ARG A CA 1
ATOM 1187 C C . ARG A 1 146 ? 1.447 0.102 -18.709 1.00 75.12 146 ARG A C 1
ATOM 1189 O O . ARG A 1 146 ? 1.345 -0.189 -19.894 1.00 75.12 146 ARG A O 1
ATOM 1196 N N . LEU A 1 147 ? 0.470 -0.055 -17.817 1.00 76.88 147 LEU A N 1
ATOM 1197 C CA . LEU A 1 147 ? -0.875 -0.530 -18.130 1.00 76.88 147 LEU A CA 1
ATOM 1198 C C . LEU A 1 147 ? -1.857 0.627 -18.368 1.00 76.88 147 LEU A C 1
ATOM 1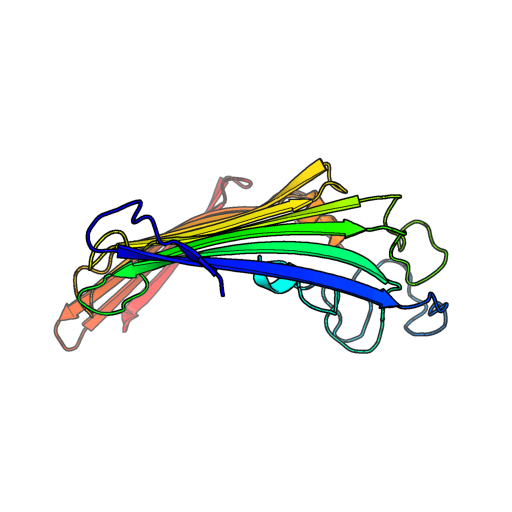200 O O . LEU A 1 147 ? -3.007 0.371 -18.713 1.00 76.88 147 LEU A O 1
ATOM 1204 N N . ASN A 1 148 ? -1.414 1.868 -18.134 1.00 85.06 148 ASN A N 1
ATOM 1205 C CA . ASN A 1 148 ? -2.212 3.093 -18.139 1.00 85.06 148 ASN A CA 1
ATOM 1206 C C . ASN A 1 148 ? -3.551 2.961 -17.386 1.00 85.06 148 ASN A C 1
ATOM 1208 O O . ASN A 1 148 ? -4.595 3.417 -17.850 1.00 85.06 148 ASN A O 1
ATOM 1212 N N . GLN A 1 149 ? -3.533 2.268 -16.246 1.00 87.44 149 GLN A N 1
ATOM 1213 C CA . GLN A 1 149 ? -4.725 2.025 -15.437 1.00 87.44 149 GLN A CA 1
ATOM 1214 C C . GLN A 1 149 ? -4.364 1.672 -13.991 1.00 87.44 149 GLN A C 1
ATOM 1216 O O . GLN A 1 149 ? -3.229 1.306 -13.670 1.00 87.44 149 GLN A O 1
ATOM 1221 N N . THR A 1 150 ? -5.373 1.705 -13.120 1.00 90.19 150 THR A N 1
ATOM 1222 C CA . THR A 1 150 ? -5.298 1.115 -11.780 1.00 90.19 150 THR A CA 1
ATOM 1223 C C . THR A 1 150 ? -4.971 -0.373 -11.889 1.00 90.19 150 THR A C 1
ATOM 1225 O O . THR A 1 150 ? -5.726 -1.131 -12.499 1.00 90.19 150 THR A O 1
ATOM 1228 N N . ALA A 1 151 ? -3.875 -0.797 -11.270 1.00 87.94 151 ALA A N 1
ATOM 1229 C CA . ALA A 1 151 ? -3.489 -2.199 -11.180 1.00 87.94 151 ALA A CA 1
ATOM 1230 C C . ALA A 1 151 ? -4.272 -2.908 -10.069 1.00 87.94 151 ALA A C 1
ATOM 1232 O O . ALA A 1 151 ? -4.958 -3.898 -10.329 1.00 87.94 151 ALA A O 1
ATOM 1233 N N . LEU A 1 152 ? -4.212 -2.354 -8.855 1.00 88.31 152 LEU A N 1
ATOM 1234 C CA . LEU A 1 152 ? -4.836 -2.890 -7.650 1.00 88.31 152 LEU A CA 1
ATOM 1235 C C . LEU A 1 152 ? -5.529 -1.776 -6.867 1.00 88.31 152 LEU A C 1
ATOM 1237 O O . LEU A 1 152 ? -5.040 -0.649 -6.811 1.00 88.31 152 LEU A O 1
ATOM 1241 N N . ALA A 1 153 ? -6.648 -2.103 -6.230 1.00 90.81 153 ALA A N 1
ATOM 1242 C CA . ALA A 1 153 ? -7.217 -1.278 -5.172 1.00 90.81 153 ALA A CA 1
ATOM 1243 C C . ALA A 1 153 ? -7.868 -2.177 -4.123 1.00 90.81 153 ALA A C 1
ATOM 1245 O O . ALA A 1 153 ? -8.644 -3.068 -4.471 1.00 90.81 153 ALA A O 1
ATOM 1246 N N . ASN A 1 154 ? -7.574 -1.942 -2.851 1.00 87.88 154 ASN A N 1
ATOM 1247 C CA . ASN A 1 154 ? -8.187 -2.647 -1.737 1.00 87.88 154 ASN A CA 1
ATOM 1248 C C . ASN A 1 154 ? -8.679 -1.631 -0.717 1.00 87.88 154 ASN A C 1
ATOM 1250 O O . ASN A 1 154 ? -8.018 -0.631 -0.452 1.00 87.88 154 ASN A O 1
ATOM 1254 N N . MET A 1 155 ? -9.843 -1.891 -0.144 1.00 91.62 155 MET A N 1
ATOM 1255 C CA . MET A 1 155 ? -10.397 -1.098 0.945 1.00 91.62 155 MET A CA 1
ATOM 1256 C C . MET A 1 155 ? -11.011 -2.047 1.961 1.00 91.62 155 MET A C 1
ATOM 1258 O O . MET A 1 155 ? -11.692 -3.000 1.588 1.00 91.62 155 MET A O 1
ATOM 1262 N N . SER A 1 156 ? -10.783 -1.781 3.236 1.00 90.00 156 SER A N 1
ATOM 1263 C CA . SER A 1 156 ? -11.351 -2.515 4.355 1.00 90.00 156 SER A CA 1
ATOM 1264 C C . SER A 1 156 ? -11.872 -1.515 5.371 1.00 90.00 156 SER A C 1
ATOM 1266 O O . SER A 1 156 ? -11.170 -0.583 5.757 1.00 90.00 156 SER A O 1
ATOM 1268 N N . LEU A 1 157 ? -13.110 -1.707 5.802 1.00 94.00 157 LEU A N 1
ATOM 1269 C CA . LEU A 1 157 ? -13.710 -0.983 6.906 1.00 94.00 157 LEU A CA 1
ATOM 1270 C C . LEU A 1 157 ? -14.125 -1.998 7.960 1.00 94.00 157 LEU A C 1
ATOM 1272 O O . LEU A 1 157 ? -14.942 -2.880 7.705 1.00 94.00 157 LEU A O 1
ATOM 1276 N N . GLN A 1 158 ? -13.567 -1.858 9.149 1.00 92.50 158 GLN A N 1
ATOM 1277 C CA . GLN A 1 158 ? -13.779 -2.751 10.268 1.00 92.50 158 GLN A CA 1
ATOM 1278 C C . GLN A 1 158 ? -14.448 -2.002 11.417 1.00 92.50 158 GLN A C 1
ATOM 1280 O O . GLN A 1 158 ? -13.991 -0.937 11.830 1.00 92.50 158 GLN A O 1
ATOM 1285 N N . TYR A 1 159 ? -15.485 -2.612 11.977 1.00 93.44 159 TYR A N 1
ATOM 1286 C CA . TYR A 1 159 ? -16.137 -2.210 13.210 1.00 93.44 159 TYR A CA 1
ATOM 1287 C C . TYR A 1 159 ? -16.039 -3.331 14.245 1.00 93.44 159 TYR A C 1
ATOM 1289 O O . TYR A 1 159 ? -16.481 -4.456 14.018 1.00 93.44 159 TYR A O 1
ATOM 1297 N N . LYS A 1 160 ? -15.448 -3.024 15.396 1.00 91.94 160 LYS A N 1
ATOM 1298 C CA . LYS A 1 160 ? -15.227 -3.947 16.508 1.00 91.94 160 LYS A CA 1
ATOM 1299 C C . LYS A 1 160 ? -15.802 -3.340 17.792 1.00 91.94 160 LYS A C 1
ATOM 1301 O O . LYS A 1 160 ? -15.059 -2.681 18.519 1.00 91.94 160 LYS A O 1
ATOM 1306 N N . PRO A 1 161 ? -17.118 -3.466 18.061 1.00 90.00 161 PRO A N 1
ATOM 1307 C CA . PRO A 1 161 ? -17.758 -2.850 19.229 1.00 90.00 161 PRO A CA 1
ATOM 1308 C C . PRO A 1 161 ? -17.233 -3.408 20.558 1.00 90.00 161 PRO A C 1
ATOM 1310 O O . PRO A 1 161 ? -17.129 -2.670 21.537 1.00 90.00 161 PRO A O 1
ATOM 1313 N N . GLN A 1 162 ? -16.886 -4.695 20.574 1.00 89.06 162 GLN A N 1
ATOM 1314 C CA . GLN A 1 162 ? -16.367 -5.439 21.721 1.00 89.06 162 GLN A CA 1
ATOM 1315 C C . GLN A 1 162 ? -15.299 -6.439 21.243 1.00 89.06 162 GLN A C 1
ATOM 1317 O O . GLN A 1 162 ? -15.090 -6.606 20.039 1.00 89.06 162 GLN A O 1
ATOM 1322 N N . SER A 1 163 ? -14.565 -7.068 22.163 1.00 81.88 163 SER A N 1
ATOM 1323 C CA . SER A 1 163 ? -13.473 -7.996 21.825 1.00 81.88 163 SER A CA 1
ATOM 1324 C C . SER A 1 163 ? -13.924 -9.206 20.998 1.00 81.88 163 SER A C 1
ATOM 1326 O O . SER A 1 163 ? -13.149 -9.662 20.155 1.00 81.88 163 SER A O 1
ATOM 1328 N N . ASP A 1 164 ? -15.166 -9.632 21.215 1.00 86.00 164 ASP A N 1
ATOM 1329 C CA . ASP A 1 164 ? -15.888 -10.820 20.733 1.00 86.00 164 ASP A CA 1
ATOM 1330 C C . ASP A 1 164 ? -16.798 -10.563 19.513 1.00 86.00 164 ASP A C 1
ATOM 1332 O O . ASP A 1 164 ? -17.436 -11.474 18.983 1.00 86.00 164 ASP A O 1
ATOM 1336 N N . LYS A 1 165 ? -16.890 -9.308 19.057 1.00 89.19 165 LYS A N 1
ATOM 1337 C CA . LYS A 1 165 ? -17.788 -8.895 17.968 1.00 89.19 165 LYS A CA 1
ATOM 1338 C C . LYS A 1 165 ? -17.025 -8.159 16.889 1.00 89.19 165 LYS A C 1
ATOM 1340 O O . LYS A 1 165 ? -16.326 -7.186 17.163 1.00 89.19 165 LYS A O 1
ATOM 1345 N N . LEU A 1 166 ? -17.199 -8.591 15.648 1.00 88.44 166 LEU A N 1
ATOM 1346 C CA . LEU A 1 166 ? -16.490 -8.065 14.491 1.00 88.44 166 LEU A CA 1
ATOM 1347 C C . LEU A 1 166 ? -17.437 -7.934 13.304 1.00 88.44 166 LEU A C 1
ATOM 1349 O O . LEU A 1 166 ? -18.088 -8.893 12.903 1.00 88.44 166 LEU A O 1
ATOM 1353 N N . ILE A 1 167 ? -17.446 -6.759 12.695 1.00 92.06 167 ILE A N 1
ATOM 1354 C CA . ILE A 1 167 ? -18.063 -6.514 11.398 1.00 92.06 167 ILE A CA 1
ATOM 1355 C C . ILE A 1 167 ? -16.974 -5.959 10.497 1.00 92.06 167 ILE A C 1
ATOM 1357 O O . ILE A 1 167 ? -16.297 -5.001 10.863 1.00 92.06 167 ILE A O 1
ATOM 1361 N N . GLN A 1 168 ? -16.793 -6.542 9.323 1.00 87.88 168 GLN A N 1
ATOM 1362 C CA . GLN A 1 168 ? -15.812 -6.062 8.362 1.00 87.88 168 GLN A CA 1
ATOM 1363 C C . GLN A 1 168 ? -16.417 -6.031 6.972 1.00 87.88 168 GLN A C 1
ATOM 1365 O O . GLN A 1 168 ? -17.047 -6.993 6.544 1.00 87.88 168 GLN A O 1
ATOM 1370 N N . LEU A 1 169 ? -16.196 -4.934 6.264 1.00 91.31 169 LEU A N 1
ATOM 1371 C CA . LEU A 1 169 ? -16.539 -4.760 4.864 1.00 91.31 169 LEU A CA 1
ATOM 1372 C C . LEU A 1 169 ? -15.250 -4.607 4.075 1.00 91.31 169 LEU A C 1
ATOM 1374 O O . LEU A 1 169 ? -14.395 -3.807 4.435 1.00 91.31 169 LEU A O 1
ATOM 1378 N N . ASN A 1 170 ? -15.120 -5.369 3.000 1.00 86.25 170 ASN A N 1
ATOM 1379 C CA . ASN A 1 170 ? -13.939 -5.396 2.159 1.00 86.25 170 ASN A CA 1
ATOM 1380 C C . ASN A 1 170 ? -14.333 -5.146 0.707 1.00 86.25 170 ASN A C 1
ATOM 1382 O O . ASN A 1 170 ? -15.325 -5.686 0.218 1.00 86.25 170 ASN A O 1
ATOM 1386 N N . TYR A 1 171 ? -13.516 -4.379 0.003 1.00 90.31 171 TYR A N 1
ATOM 1387 C CA . TYR A 1 171 ? -13.568 -4.220 -1.440 1.00 90.31 171 TYR A CA 1
ATOM 1388 C C . TYR A 1 171 ? -12.190 -4.515 -2.022 1.00 90.31 171 TYR A C 1
ATOM 1390 O O . TYR A 1 171 ? -11.181 -4.030 -1.510 1.00 90.31 171 TYR A O 1
ATOM 1398 N N . ARG A 1 172 ? -12.149 -5.303 -3.096 1.00 88.12 172 ARG A N 1
ATOM 1399 C CA . ARG A 1 172 ? -10.925 -5.658 -3.814 1.00 88.12 172 ARG A CA 1
ATOM 1400 C C . ARG A 1 172 ? -11.120 -5.500 -5.311 1.00 88.12 172 ARG A C 1
ATOM 1402 O O . ARG A 1 172 ? -12.081 -6.003 -5.892 1.00 88.12 172 ARG A O 1
ATOM 1409 N N . TYR A 1 173 ? -10.147 -4.858 -5.935 1.00 89.75 173 TYR A N 1
ATOM 1410 C CA . TYR A 1 173 ? -10.045 -4.677 -7.367 1.00 89.75 173 TYR A CA 1
ATOM 1411 C C . TYR A 1 173 ? -8.671 -5.117 -7.863 1.00 89.75 173 TYR A C 1
ATOM 1413 O O . TYR A 1 173 ? -7.649 -4.738 -7.291 1.00 89.75 173 TYR A O 1
ATOM 1421 N N . ALA A 1 174 ? -8.655 -5.874 -8.956 1.00 88.69 174 ALA A N 1
ATOM 1422 C CA . ALA A 1 174 ? -7.456 -6.125 -9.745 1.00 88.69 174 ALA A CA 1
ATOM 1423 C C . ALA A 1 174 ? -7.807 -6.034 -11.230 1.00 88.69 174 ALA A C 1
ATOM 1425 O O . ALA A 1 174 ? -8.745 -6.698 -11.686 1.00 88.69 174 ALA A O 1
ATOM 1426 N N . SER A 1 175 ? -7.084 -5.214 -11.994 1.00 88.44 175 SER A N 1
ATOM 1427 C CA . SER A 1 175 ? -7.380 -5.054 -13.419 1.00 88.44 175 SER A CA 1
ATOM 1428 C C . SER A 1 175 ? -7.067 -6.319 -14.211 1.00 88.44 175 SER A C 1
ATOM 1430 O O . SER A 1 175 ? -6.210 -7.122 -13.841 1.00 88.44 175 SER A O 1
ATOM 1432 N N . LYS A 1 176 ? -7.764 -6.498 -15.336 1.00 87.00 176 LYS A N 1
ATOM 1433 C CA . LYS A 1 176 ? -7.532 -7.634 -16.233 1.00 87.00 176 LYS A CA 1
ATOM 1434 C C . LYS A 1 176 ? -6.078 -7.672 -16.699 1.00 87.00 176 LYS A C 1
ATOM 1436 O O . LYS A 1 176 ? -5.479 -8.740 -16.685 1.00 87.00 176 LYS A O 1
ATOM 1441 N N . ASP A 1 177 ? -5.517 -6.528 -17.078 1.00 83.50 177 ASP A N 1
ATOM 1442 C CA . ASP A 1 177 ? -4.154 -6.481 -17.609 1.00 83.50 177 ASP A CA 1
ATOM 1443 C C . ASP A 1 177 ? -3.112 -6.667 -16.508 1.00 83.50 177 ASP A C 1
ATOM 1445 O O . ASP A 1 177 ? -2.099 -7.317 -16.749 1.00 83.50 177 ASP A O 1
ATOM 1449 N N . TYR A 1 178 ? -3.401 -6.228 -15.273 1.00 80.69 178 TYR A N 1
ATOM 1450 C CA . TYR A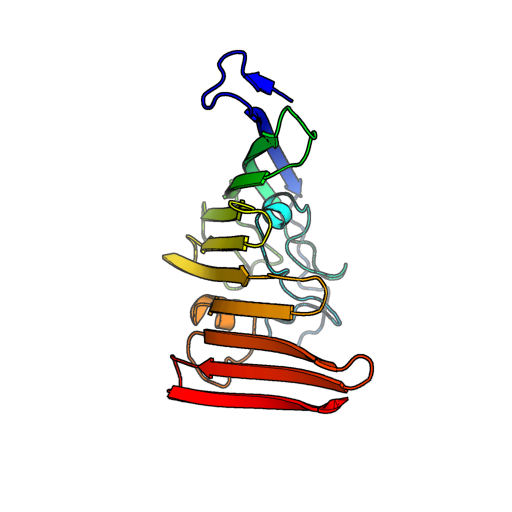 1 178 ? -2.606 -6.626 -14.112 1.00 80.69 178 TYR A CA 1
ATOM 1451 C C . TYR A 1 178 ? -2.656 -8.144 -13.902 1.00 80.69 178 TYR A C 1
ATOM 1453 O O . TYR A 1 178 ? -1.641 -8.765 -13.624 1.00 80.69 178 TYR A O 1
ATOM 1461 N N . ILE A 1 179 ? -3.808 -8.789 -14.056 1.00 79.19 179 ILE A N 1
ATOM 1462 C CA . ILE A 1 179 ? -3.894 -10.249 -13.916 1.00 79.19 179 ILE A CA 1
ATOM 1463 C C . ILE A 1 179 ? -3.130 -10.943 -15.054 1.00 79.19 179 ILE A C 1
ATOM 1465 O O . ILE A 1 179 ? -2.354 -11.858 -14.800 1.00 79.19 179 ILE A O 1
ATOM 1469 N N . ASN A 1 180 ? -3.299 -10.486 -16.296 1.00 78.00 180 ASN A N 1
ATOM 1470 C CA . ASN A 1 180 ? -2.670 -11.080 -17.477 1.00 78.00 180 ASN A CA 1
ATOM 1471 C C . ASN A 1 180 ? -1.143 -10.933 -17.478 1.00 78.00 180 ASN A C 1
ATOM 1473 O O . ASN A 1 180 ? -0.455 -11.844 -17.920 1.00 78.00 180 ASN A O 1
ATOM 1477 N N . GLN A 1 181 ? -0.599 -9.815 -16.984 1.00 69.75 181 GLN A N 1
ATOM 1478 C CA . GLN A 1 181 ? 0.858 -9.652 -16.885 1.00 69.75 181 GLN A CA 1
ATOM 1479 C C . GLN A 1 181 ? 1.478 -10.531 -15.789 1.00 69.75 181 GLN A C 1
ATOM 1481 O O . GLN A 1 181 ? 2.689 -10.685 -15.768 1.00 69.75 181 GLN A O 1
ATOM 1486 N N . ASN A 1 182 ? 0.677 -11.035 -14.842 1.00 66.62 182 ASN A N 1
ATOM 1487 C CA . ASN A 1 182 ? 1.154 -11.800 -13.688 1.00 66.62 182 ASN A CA 1
ATOM 1488 C C . ASN A 1 182 ? 0.792 -13.298 -13.772 1.00 66.62 182 ASN A C 1
ATOM 1490 O O . ASN A 1 182 ? 1.344 -14.093 -13.018 1.00 66.62 182 ASN A O 1
ATOM 1494 N N . LEU A 1 183 ? -0.130 -13.699 -14.660 1.00 66.56 183 LEU A N 1
ATOM 1495 C CA . LEU A 1 183 ? -0.609 -15.077 -14.822 1.00 66.56 183 LEU A CA 1
ATOM 1496 C C . LEU A 1 183 ? -0.571 -15.509 -16.293 1.00 66.56 183 LEU A C 1
ATOM 1498 O O . LEU A 1 183 ? -1.004 -14.773 -17.172 1.00 66.56 183 LEU A O 1
ATOM 1502 N N . ASN A 1 184 ? -0.175 -16.759 -16.551 1.00 58.53 184 ASN A N 1
ATOM 1503 C CA . ASN A 1 184 ? -0.102 -17.334 -17.909 1.00 58.53 184 ASN A CA 1
ATOM 1504 C C . ASN A 1 184 ? -1.432 -17.326 -18.658 1.00 58.53 184 ASN A C 1
ATOM 1506 O O . ASN A 1 184 ? -1.480 -17.147 -19.871 1.00 58.53 184 ASN A O 1
ATOM 1510 N N . THR A 1 185 ? -2.519 -17.566 -17.930 1.00 67.62 185 THR A N 1
ATOM 1511 C CA . THR A 1 185 ? -3.869 -17.576 -18.477 1.00 67.62 185 THR A CA 1
ATOM 1512 C C . THR A 1 185 ? -4.819 -17.000 -17.445 1.00 67.62 185 THR A C 1
ATOM 1514 O O . THR A 1 185 ? -5.045 -17.598 -16.389 1.00 67.62 185 THR A O 1
ATOM 1517 N N . ASN A 1 186 ? -5.439 -15.868 -17.759 1.00 72.69 186 ASN A N 1
ATOM 1518 C CA . ASN A 1 186 ? -6.600 -15.407 -17.017 1.00 72.69 186 ASN A CA 1
ATOM 1519 C C . ASN A 1 186 ? -7.804 -16.261 -17.432 1.00 72.69 186 ASN A C 1
ATOM 1521 O O . ASN A 1 186 ? -8.475 -15.954 -18.416 1.00 72.69 186 ASN A O 1
ATOM 1525 N N . LYS A 1 187 ? -8.065 -17.340 -16.681 1.00 68.00 187 LYS A N 1
ATOM 1526 C CA . LYS A 1 187 ? -9.149 -18.311 -16.938 1.00 68.00 187 LYS A CA 1
ATOM 1527 C C . LYS A 1 187 ? -10.519 -17.652 -17.148 1.00 68.00 187 LYS A C 1
ATOM 1529 O O . LYS A 1 187 ? -11.367 -18.219 -17.828 1.00 68.00 187 LYS A O 1
ATOM 1534 N N . TYR A 1 188 ? -10.727 -16.468 -16.574 1.00 72.31 188 TYR A N 1
ATOM 1535 C CA . TYR A 1 188 ? -11.977 -15.722 -16.676 1.00 72.31 188 TYR A CA 1
ATOM 1536 C C . TYR A 1 188 ? -11.910 -14.516 -17.624 1.00 72.31 188 TYR A C 1
ATOM 1538 O O . TYR A 1 188 ? -12.929 -13.879 -17.867 1.00 72.31 188 TYR A O 1
ATOM 1546 N N . GLY A 1 189 ? -10.730 -14.179 -18.152 1.00 78.62 189 GLY A N 1
ATOM 1547 C CA . GLY A 1 189 ? -10.544 -13.122 -19.146 1.00 78.62 189 GLY A CA 1
ATOM 1548 C C . GLY A 1 189 ? -11.006 -11.725 -18.713 1.00 78.62 189 GLY A C 1
ATOM 1549 O O . GLY A 1 189 ? -11.358 -10.922 -19.578 1.00 78.62 189 GLY A O 1
ATOM 1550 N N . GLN A 1 190 ? -11.008 -11.417 -17.415 1.00 82.94 190 GLN A N 1
ATOM 1551 C CA . GLN A 1 190 ? -11.613 -10.201 -16.850 1.00 82.94 190 GLN A CA 1
ATOM 1552 C C . GLN A 1 190 ? -10.863 -9.684 -15.609 1.00 82.94 190 GLN A C 1
ATOM 1554 O O . GLN A 1 190 ? -9.962 -10.349 -15.097 1.00 82.94 190 GLN A O 1
ATOM 1559 N N . SER A 1 191 ? -11.260 -8.504 -15.124 1.00 83.88 191 SER A N 1
ATOM 1560 C CA . SER A 1 191 ? -10.816 -7.928 -13.846 1.00 83.88 191 SER A CA 1
ATOM 1561 C C . SER A 1 191 ? -11.478 -8.611 -12.649 1.00 83.88 191 SER A C 1
ATOM 1563 O O . SER A 1 191 ? -12.640 -8.997 -12.744 1.00 83.88 191 SER A O 1
ATOM 1565 N N . ILE A 1 192 ? -10.812 -8.631 -11.497 1.00 84.75 192 ILE A N 1
ATOM 1566 C CA . ILE A 1 192 ? -11.456 -8.941 -10.214 1.00 84.75 192 ILE A CA 1
ATOM 1567 C C . ILE A 1 192 ? -12.109 -7.662 -9.693 1.00 84.75 192 ILE A C 1
ATOM 1569 O O . ILE A 1 192 ? -11.448 -6.629 -9.602 1.00 84.75 192 ILE A O 1
ATOM 1573 N N . LYS A 1 193 ? -13.394 -7.733 -9.345 1.00 88.19 193 LYS A N 1
ATOM 1574 C CA . LYS A 1 193 ? -14.138 -6.680 -8.640 1.00 88.19 193 LYS A CA 1
ATOM 1575 C C . LYS A 1 193 ? -14.985 -7.358 -7.580 1.00 88.19 193 LYS A C 1
ATOM 1577 O O . LYS A 1 193 ? -16.033 -7.903 -7.900 1.00 88.19 193 LYS A O 1
ATOM 1582 N N . GLN A 1 194 ? -14.532 -7.360 -6.339 1.00 82.81 194 GLN A N 1
ATOM 1583 C CA . GLN A 1 194 ? -15.171 -8.120 -5.275 1.00 82.81 194 GLN A CA 1
ATOM 1584 C C . GLN A 1 194 ? -15.530 -7.199 -4.122 1.00 82.81 194 GLN A C 1
ATOM 1586 O O . GLN A 1 194 ? -14.703 -6.410 -3.672 1.00 82.81 194 GLN A O 1
ATOM 1591 N N . VAL A 1 195 ? -16.754 -7.331 -3.629 1.00 89.25 195 VAL A N 1
ATOM 1592 C CA . VAL A 1 195 ? -17.171 -6.771 -2.344 1.00 89.25 195 VAL A CA 1
ATOM 1593 C C . VAL A 1 195 ? -17.491 -7.923 -1.408 1.00 89.25 195 VAL A C 1
ATOM 1595 O O . VAL A 1 195 ? -18.018 -8.948 -1.839 1.00 89.25 195 VAL A O 1
ATOM 1598 N N . GLY A 1 196 ? -17.151 -7.797 -0.136 1.00 87.06 196 GLY A N 1
ATOM 1599 C CA . GLY A 1 196 ? -17.423 -8.832 0.842 1.00 87.06 196 GLY A CA 1
ATOM 1600 C C . GLY A 1 196 ? -17.652 -8.282 2.229 1.00 87.06 196 GLY A C 1
ATOM 1601 O O . GLY A 1 196 ? -17.179 -7.202 2.569 1.00 87.06 196 GLY A O 1
ATOM 1602 N N . GLY A 1 197 ? -18.385 -9.047 3.019 1.00 85.00 197 GLY A N 1
ATOM 1603 C CA . GLY A 1 197 ? -18.663 -8.782 4.415 1.00 85.00 197 GLY A CA 1
ATOM 1604 C C . GLY A 1 197 ? -18.284 -9.983 5.267 1.00 85.00 197 GLY A C 1
ATOM 1605 O O . GLY A 1 197 ? -18.498 -11.128 4.864 1.00 85.00 197 GLY A O 1
ATOM 1606 N N . VAL A 1 198 ? -17.741 -9.721 6.448 1.00 86.56 198 VAL A N 1
ATOM 1607 C CA . VAL A 1 198 ? -17.521 -10.721 7.493 1.00 86.56 198 VAL A CA 1
ATOM 1608 C C . VAL A 1 198 ? -18.223 -10.248 8.758 1.00 86.56 198 VAL A C 1
ATOM 1610 O O . VAL A 1 198 ? -18.078 -9.092 9.154 1.00 86.56 198 VAL A O 1
ATOM 1613 N N . LEU A 1 199 ? -18.981 -11.146 9.380 1.00 88.00 199 LEU A N 1
ATOM 1614 C CA . LEU A 1 199 ? -19.612 -10.951 10.681 1.00 88.00 199 LEU A CA 1
ATOM 1615 C C . LEU A 1 199 ? -19.105 -12.047 11.615 1.00 88.00 199 LEU A C 1
ATOM 1617 O O . LEU A 1 199 ? -19.307 -13.225 11.333 1.00 88.00 199 LEU A O 1
ATOM 1621 N N . GLY A 1 200 ? -18.449 -11.662 12.702 1.00 89.31 200 GLY A N 1
ATOM 1622 C CA . GLY A 1 200 ? -18.068 -12.535 13.808 1.00 89.31 200 GLY A CA 1
ATOM 1623 C C . GLY A 1 200 ? -18.810 -12.106 15.066 1.00 89.31 200 GLY A C 1
ATOM 1624 O O . GLY A 1 200 ? -18.808 -10.919 15.397 1.00 89.31 200 GLY A O 1
ATOM 1625 N N . TRP A 1 201 ? -19.470 -13.045 15.735 1.00 89.19 201 TRP A N 1
ATOM 1626 C CA . TRP A 1 201 ? -20.284 -12.766 16.914 1.00 89.19 201 TRP A CA 1
ATOM 1627 C C . TRP A 1 201 ? -20.238 -13.938 17.893 1.00 89.19 201 TRP A C 1
ATOM 1629 O O . TRP A 1 201 ? -20.622 -15.052 17.536 1.00 89.19 201 TRP A O 1
ATOM 1639 N N . GLU A 1 202 ? -19.826 -13.693 19.133 1.00 87.25 202 GLU A N 1
ATOM 1640 C CA . GLU A 1 202 ? -20.065 -14.632 20.234 1.00 87.25 202 GLU A CA 1
ATOM 1641 C C . GLU A 1 202 ? -21.499 -14.440 20.741 1.00 87.25 202 GLU A C 1
ATOM 1643 O O . GLU A 1 202 ? -21.900 -13.353 21.164 1.00 87.25 202 GLU A O 1
ATOM 1648 N N . LEU A 1 203 ? -22.325 -15.480 20.609 1.00 83.06 203 LEU A N 1
ATOM 1649 C CA . LEU A 1 203 ? -23.719 -15.453 21.065 1.00 83.06 203 LEU A CA 1
ATOM 1650 C C . LEU A 1 203 ? -23.816 -15.777 22.561 1.00 83.06 203 LEU A C 1
ATOM 1652 O O . LEU A 1 203 ? -24.737 -15.315 23.232 1.00 83.06 203 LEU A O 1
ATOM 1656 N N . THR A 1 204 ? -22.872 -16.577 23.065 1.00 84.69 204 THR A N 1
ATOM 1657 C CA . THR A 1 204 ? -22.699 -16.953 24.478 1.00 84.69 204 THR A CA 1
ATOM 1658 C C . THR A 1 204 ? -21.218 -17.235 24.744 1.00 84.69 204 THR A C 1
ATOM 1660 O O . THR A 1 204 ? -20.473 -17.453 23.791 1.00 84.69 204 THR A O 1
ATOM 1663 N N . ASP A 1 205 ? -20.820 -17.389 26.011 1.00 81.94 205 ASP A N 1
ATOM 1664 C CA . ASP A 1 205 ? -19.450 -17.760 26.427 1.00 81.94 205 ASP A CA 1
ATOM 1665 C C . ASP A 1 205 ? -18.929 -19.091 25.837 1.00 81.94 205 ASP A C 1
ATOM 1667 O O . ASP A 1 205 ? -17.773 -19.458 26.039 1.00 81.94 205 ASP A O 1
ATOM 1671 N N . LYS A 1 206 ? -19.787 -19.864 25.158 1.00 85.06 206 LYS A N 1
ATOM 1672 C CA . LYS A 1 206 ? -19.462 -21.179 24.584 1.00 85.06 206 LYS A CA 1
ATOM 1673 C C . LYS A 1 206 ? -19.804 -21.318 23.103 1.00 85.06 206 LYS A C 1
ATOM 1675 O O . LYS A 1 206 ? -19.551 -22.381 22.550 1.00 85.06 206 LYS A O 1
ATOM 1680 N N . VAL A 1 207 ? -20.433 -20.315 22.485 1.00 86.25 207 VAL A N 1
ATOM 1681 C CA . VAL A 1 207 ? -20.940 -20.423 21.107 1.00 86.25 207 VAL A CA 1
ATOM 1682 C C . VAL A 1 207 ? -20.568 -19.184 20.317 1.00 86.25 207 VAL A C 1
ATOM 1684 O O . VAL A 1 207 ? -21.003 -18.074 20.645 1.00 86.25 207 VAL A O 1
ATOM 1687 N N . SER A 1 208 ? -19.839 -19.404 19.225 1.00 86.25 208 SER A N 1
ATOM 1688 C CA . SER A 1 208 ? -19.411 -18.358 18.305 1.00 86.25 208 SER A CA 1
ATOM 1689 C C . SER A 1 208 ? -19.962 -18.599 16.901 1.00 86.25 208 SER A C 1
ATOM 1691 O O . SER A 1 208 ? -20.092 -19.727 16.422 1.00 86.25 208 SER A O 1
ATOM 1693 N N . VAL A 1 209 ? -20.313 -17.516 16.215 1.00 88.38 209 VAL A N 1
ATOM 1694 C CA . VAL A 1 209 ? -20.777 -17.559 14.830 1.00 88.38 209 VAL A CA 1
ATOM 1695 C C . VAL A 1 209 ? -19.893 -16.656 13.994 1.00 88.38 209 VAL A C 1
ATOM 1697 O O . VAL A 1 209 ? -19.754 -15.466 14.278 1.00 88.38 209 VAL A O 1
ATOM 1700 N N . MET A 1 210 ? -19.332 -17.214 12.922 1.00 85.12 210 MET A N 1
ATOM 1701 C CA . MET A 1 210 ? -18.613 -16.449 11.913 1.00 85.12 210 MET A CA 1
ATOM 1702 C C . MET A 1 210 ? -19.235 -16.688 10.541 1.00 85.12 210 MET A C 1
ATOM 1704 O O . MET A 1 210 ? -19.251 -17.801 10.008 1.00 85.12 210 MET A O 1
ATOM 1708 N N . THR A 1 211 ? -19.735 -15.614 9.944 1.00 81.31 211 THR A N 1
ATOM 1709 C CA . THR A 1 211 ? -20.316 -15.626 8.604 1.00 81.31 211 THR A CA 1
ATOM 1710 C C . THR A 1 211 ? -19.474 -14.756 7.689 1.00 81.31 211 THR A C 1
ATOM 1712 O O . THR A 1 211 ? -19.022 -13.676 8.073 1.00 81.31 211 THR A O 1
ATOM 1715 N N . SER A 1 212 ? -19.242 -15.232 6.472 1.00 81.94 212 SER A N 1
ATOM 1716 C CA . SER A 1 212 ? -18.572 -14.452 5.442 1.00 81.94 212 SER A CA 1
ATOM 1717 C C . SER A 1 212 ? -19.338 -14.560 4.135 1.00 81.94 212 SER A C 1
ATOM 1719 O O . SER A 1 212 ? -19.766 -15.645 3.726 1.00 81.94 212 SER A O 1
ATOM 1721 N N . TYR A 1 213 ? -19.523 -13.423 3.482 1.00 80.81 213 TYR A N 1
ATOM 1722 C CA . TYR A 1 213 ? -20.230 -13.328 2.220 1.00 80.81 213 TYR A CA 1
ATOM 1723 C C . TYR A 1 213 ? -19.434 -12.463 1.264 1.00 80.81 213 TYR A C 1
ATOM 1725 O O . TYR A 1 213 ? -19.050 -11.350 1.609 1.00 80.81 213 TYR A O 1
ATOM 1733 N N . TYR A 1 214 ? -19.208 -12.960 0.055 1.00 81.44 214 TYR A N 1
ATOM 1734 C CA . TYR A 1 214 ? -18.497 -12.241 -0.982 1.00 81.44 214 TYR A CA 1
ATOM 1735 C C . TYR A 1 214 ? -19.283 -12.264 -2.293 1.00 81.44 214 TYR A C 1
ATOM 1737 O O . TYR A 1 214 ? -19.891 -13.263 -2.684 1.00 81.44 214 TYR A O 1
ATOM 1745 N N . HIS A 1 215 ? -19.239 -11.148 -3.003 1.00 79.25 215 HIS A N 1
ATOM 1746 C CA . HIS A 1 215 ? -19.898 -10.966 -4.280 1.00 79.25 215 HIS A CA 1
ATOM 1747 C C . HIS A 1 215 ? -18.896 -10.454 -5.311 1.00 79.25 215 HIS A C 1
ATOM 1749 O O . HIS A 1 215 ? -18.258 -9.418 -5.111 1.00 79.25 215 HIS A O 1
ATOM 1755 N N . ASP A 1 216 ? -18.765 -11.191 -6.411 1.00 78.81 216 ASP A N 1
ATOM 1756 C CA . ASP A 1 216 ? -17.970 -10.794 -7.566 1.00 78.81 216 ASP A CA 1
ATOM 1757 C C . ASP A 1 216 ? -18.852 -9.985 -8.529 1.00 78.81 216 ASP A C 1
ATOM 1759 O O . ASP A 1 216 ? -19.742 -10.517 -9.199 1.00 78.81 216 ASP A O 1
ATOM 1763 N N . LEU A 1 217 ? -18.583 -8.683 -8.593 1.00 76.75 217 LEU A N 1
ATOM 1764 C CA . LEU A 1 217 ? -19.267 -7.706 -9.436 1.00 76.75 217 LEU A CA 1
ATOM 1765 C C . LEU A 1 217 ? -18.892 -7.845 -10.921 1.00 76.75 217 LEU A C 1
ATOM 1767 O O . LEU A 1 217 ? -19.653 -7.388 -11.772 1.00 76.75 217 LEU A O 1
ATOM 1771 N N . ALA A 1 218 ? -17.743 -8.449 -11.251 1.00 63.09 218 ALA A N 1
ATOM 1772 C CA . ALA A 1 218 ? -17.330 -8.670 -12.639 1.00 63.09 218 ALA A CA 1
ATOM 1773 C C . ALA A 1 218 ? -18.081 -9.855 -13.267 1.00 63.09 218 ALA A C 1
ATOM 1775 O O . ALA A 1 218 ? -18.492 -9.773 -14.423 1.00 63.09 218 ALA A O 1
ATOM 1776 N N . LEU A 1 219 ? -18.328 -10.918 -12.491 1.00 60.84 219 LEU A N 1
ATOM 1777 C CA . LEU A 1 219 ? -19.067 -12.111 -12.943 1.00 60.84 219 LEU A CA 1
ATOM 1778 C C . LEU A 1 219 ? -20.549 -12.127 -12.583 1.00 60.84 219 LEU A C 1
ATOM 1780 O O . LEU A 1 219 ? -21.253 -13.039 -13.021 1.00 60.84 219 LEU A O 1
ATOM 1784 N N . LYS A 1 220 ? -21.013 -11.188 -11.748 1.00 62.69 220 LYS A N 1
ATOM 1785 C CA . LYS A 1 220 ? -22.313 -11.267 -11.056 1.00 62.69 220 LYS A CA 1
ATOM 1786 C C . LYS A 1 220 ? -22.504 -12.610 -10.327 1.00 62.69 220 LYS A C 1
ATOM 1788 O O . LYS A 1 220 ? -23.611 -13.143 -10.282 1.00 62.69 220 LYS A O 1
ATOM 1793 N N . LYS A 1 221 ? -21.427 -13.187 -9.781 1.00 59.00 221 LYS A N 1
ATOM 1794 C CA . LYS A 1 221 ? -21.458 -14.467 -9.050 1.00 59.00 221 LYS A CA 1
ATOM 1795 C C . LYS A 1 221 ? -21.321 -14.229 -7.549 1.00 59.00 221 LYS A C 1
ATOM 1797 O O . LYS A 1 221 ? -20.543 -13.387 -7.108 1.00 59.00 221 LYS A O 1
ATOM 1802 N N . THR A 1 222 ? -22.084 -14.981 -6.764 1.00 52.28 222 THR A N 1
ATOM 1803 C CA . THR A 1 222 ? -22.067 -14.956 -5.296 1.00 52.28 222 THR A CA 1
ATOM 1804 C C . THR A 1 222 ? -21.283 -16.144 -4.745 1.00 52.28 222 THR A C 1
ATOM 1806 O O . THR A 1 222 ? -21.315 -17.237 -5.310 1.00 52.28 222 THR A O 1
ATOM 1809 N N . GLY A 1 223 ? -20.581 -15.938 -3.632 1.00 53.56 223 GLY A N 1
ATOM 1810 C CA . GLY A 1 223 ? -19.928 -17.001 -2.872 1.00 53.56 223 GLY A CA 1
ATOM 1811 C C . GLY A 1 223 ? -19.913 -16.649 -1.387 1.00 53.56 223 GLY A C 1
ATOM 1812 O O . GLY A 1 223 ? -19.456 -15.578 -1.004 1.00 53.56 223 GLY A O 1
ATOM 1813 N N . GLY A 1 224 ? -20.425 -17.534 -0.535 1.00 44.12 224 GLY A N 1
ATOM 1814 C CA . GLY A 1 224 ? -20.457 -17.338 0.914 1.00 44.12 224 GLY A CA 1
ATOM 1815 C C . GLY A 1 224 ? -20.078 -18.618 1.645 1.00 44.12 224 GLY A C 1
ATOM 1816 O O . GLY A 1 224 ? -20.296 -19.716 1.133 1.00 44.12 224 GLY A O 1
ATOM 1817 N N . ARG A 1 225 ? -19.496 -18.474 2.835 1.00 45.03 225 ARG A N 1
ATOM 1818 C CA . ARG A 1 225 ? -19.168 -19.593 3.724 1.00 45.03 225 ARG A CA 1
ATOM 1819 C C . ARG A 1 225 ? -19.512 -19.194 5.155 1.00 45.03 225 ARG A C 1
ATOM 1821 O O . ARG A 1 225 ? -19.079 -18.139 5.625 1.00 45.03 225 ARG A O 1
ATOM 1828 N N . ALA A 1 226 ? -20.290 -20.038 5.822 1.00 44.66 226 ALA A N 1
ATOM 1829 C CA . ALA A 1 226 ? -20.598 -19.938 7.242 1.00 44.66 226 ALA A CA 1
ATOM 1830 C C . ALA A 1 226 ? -19.926 -21.114 7.954 1.00 44.66 226 ALA A C 1
ATOM 1832 O O . ALA A 1 226 ? -20.077 -22.256 7.520 1.00 44.66 226 ALA A O 1
ATOM 1833 N N . ASN A 1 227 ? -19.167 -20.824 9.008 1.00 45.06 227 ASN A N 1
ATOM 1834 C CA . ASN A 1 227 ? -18.592 -21.840 9.881 1.00 45.06 227 ASN A CA 1
ATOM 1835 C C . ASN A 1 227 ? -19.184 -21.636 11.283 1.00 45.06 227 ASN A C 1
ATOM 1837 O O . ASN A 1 227 ? -19.315 -20.500 11.743 1.00 45.06 227 ASN A O 1
ATOM 1841 N N . PHE A 1 228 ? -19.533 -22.737 11.942 1.00 44.56 228 PHE A N 1
ATOM 1842 C CA . PHE A 1 228 ? -20.085 -22.758 13.295 1.00 44.56 228 PHE A CA 1
ATOM 1843 C C . PHE A 1 228 ? -19.096 -23.501 14.197 1.00 44.56 228 PHE A C 1
ATOM 1845 O O . PHE A 1 228 ? -18.621 -24.569 13.800 1.00 44.56 228 PHE A O 1
ATOM 1852 N N . ALA A 1 229 ? -18.768 -22.921 15.353 1.00 49.03 229 ALA A N 1
ATOM 1853 C CA . ALA A 1 229 ? -17.895 -23.515 16.364 1.00 49.03 229 ALA A CA 1
ATOM 1854 C C . ALA A 1 229 ? -18.405 -23.178 17.769 1.00 49.03 229 ALA A C 1
ATOM 1856 O O . ALA A 1 229 ? -18.673 -21.977 18.038 1.00 49.03 229 ALA A O 1
#

Sequence (229 aa):
MLESDKQLFSGYTQTLEPRVQYIYRPYKDQSDIGSKAHRSVSLGYDSALLQNDYFSLFNDRRYSGLDRISSANLVTAGGTTRFFKEATGEEVFNFSLGQTYYISPSKIDDTSDNSTKGHTTSWAAESNWKFHKNWNWHGSYQYDTRLNQTALANMSLQYKPQSDKLIQLNYRYASKDYINQNLNTNKYGQSIKQVGGVLGWELTDKVSVMTSYYHDLALKKTGGRANFA

Secondary structure (DSSP, 8-state):
-EEPSS-SSTTEEEEEEEEEEEEEE-----TTSS-S--S-S--SSS--BPP--GGGGG-S-SBSSSS----EEEEEEEEEEEEEETTT--EEEEEEEEEEEESS--BSSS-GGGB--SS-EEEEEEEEEEEETTEEEEEEEEEETTTTEEEEEEEEEEEEEETTEEEEEEEEEE-HHHHHHHSS--TT-S-EEEEEEEEEEEEETTEEEEEEEEEETTTTEEEEEEEE-

InterPro domains:
  IPR007543 LptD, C-terminal [PF04453] (3-206)
  IPR050218 Lipopolysaccharide Assembly Protein LptD [PTHR30189] (11-221)

Organism: Mannheimia haemolytica (NCBI:txid75985)

pLDDT: mean 75.23, std 17.5, range [32.88, 94.88]

Radius of gyration: 21.54 Å; chains: 1; bounding box: 48×47×53 Å